Protein AF-A0A926A3S8-F1 (afdb_monomer_lite)

Secondary structure (DSSP, 8-state):
-HHHHHHHHHHSTTTHHHHHHHHHHHHHHHHHHHTHHHHTTS-TTTTHHHHHHHHHHHH-HHHHHHHHHHHHHHHHHHHSSSTTS----SHHHHHHHHHHHHHHHHHHHHHHHHHHHHHHHHHHHHHHHHHHHHHHHHHHHHHHHHHHHTS-EEEE-TTS-EEEEESHHHHH---HHHHTSTTGGGGGB-HHHHHHHHHHHHHHHHHT--EEEEEEEE-TTS-EEEEEEEE---B-TTS-B-

Foldseek 3Di:
DVVVLLVQCVVPVQCSLLVQLVVLLVVLLVVLVVCCVPQALPLLQPSLLVSLLVSCLRNAQVSSVVSLVVSLVSSQQDRHPVHNDHDQPDPNSVVSNVVSVVSSNVSRVVSNVVVVVVVVVVVVVVVVVVVVVVVVVVVVVVVVVVVVVLDWDFDADLLRFTPDIDCCCVWAVDDPVQNRPRCSQLVFFDPVCSVVVVVQVVVCSVVQAKGWDWGWGQTSVRDTDTDIDIDHFDADPVRHTD

Structure (mmCIF, N/CA/C/O backbone):
data_AF-A0A926A3S8-F1
#
_entry.id   AF-A0A926A3S8-F1
#
loop_
_atom_site.group_PDB
_atom_site.id
_atom_site.type_symbol
_atom_site.label_atom_id
_atom_site.label_alt_id
_atom_site.label_comp_id
_atom_site.label_asym_id
_atom_site.label_entity_id
_atom_site.label_seq_id
_atom_site.pdbx_PDB_ins_code
_atom_site.Cartn_x
_atom_site.Cartn_y
_atom_site.Cartn_z
_atom_site.occupancy
_atom_site.B_iso_or_equiv
_atom_site.auth_seq_id
_atom_site.auth_comp_id
_atom_site.auth_asym_id
_atom_site.auth_atom_id
_atom_site.pdbx_PDB_model_num
ATOM 1 N N . MET A 1 1 ? 12.873 19.697 -22.980 1.00 50.72 1 MET A N 1
ATOM 2 C CA . MET A 1 1 ? 12.698 18.667 -24.036 1.00 50.72 1 MET A CA 1
ATOM 3 C C . MET A 1 1 ? 11.889 17.445 -23.583 1.00 50.72 1 MET A C 1
ATOM 5 O O . MET A 1 1 ? 10.999 17.036 -24.317 1.00 50.72 1 MET A O 1
ATOM 9 N N . ALA A 1 2 ? 12.123 16.895 -22.380 1.00 49.22 2 ALA A N 1
ATOM 10 C CA . ALA A 1 2 ? 11.445 15.680 -21.895 1.00 49.22 2 ALA A CA 1
ATOM 11 C C . ALA A 1 2 ? 9.899 15.749 -21.889 1.00 49.22 2 ALA A C 1
ATOM 13 O O . ALA A 1 2 ? 9.253 14.780 -22.271 1.00 49.22 2 ALA A O 1
ATOM 14 N N . GLY A 1 3 ? 9.308 16.902 -21.542 1.00 57.16 3 GLY A N 1
ATOM 15 C CA . GLY A 1 3 ? 7.848 17.092 -21.511 1.00 57.16 3 GLY A CA 1
ATOM 16 C C . GLY A 1 3 ? 7.148 17.130 -22.880 1.00 57.16 3 GLY A C 1
ATOM 17 O O . GLY A 1 3 ? 5.945 16.896 -22.962 1.00 57.16 3 GLY A O 1
ATOM 18 N N . LEU A 1 4 ? 7.880 17.413 -23.967 1.00 64.88 4 LEU A N 1
ATOM 19 C CA . LEU A 1 4 ? 7.310 17.443 -25.321 1.00 64.88 4 LEU A CA 1
ATOM 20 C C . LEU A 1 4 ? 7.254 16.029 -25.923 1.00 64.88 4 LEU A C 1
ATOM 22 O O . LEU A 1 4 ? 6.257 15.646 -26.530 1.00 64.88 4 LEU A O 1
ATOM 26 N N . LEU A 1 5 ? 8.300 15.232 -25.679 1.00 59.88 5 LEU A N 1
ATOM 27 C CA . LEU A 1 5 ? 8.395 13.836 -26.115 1.00 59.88 5 LEU A CA 1
ATOM 28 C C . LEU A 1 5 ? 7.342 12.956 -25.428 1.00 59.88 5 LEU A C 1
ATOM 30 O O . LEU A 1 5 ? 6.690 12.142 -26.081 1.00 59.88 5 LEU A O 1
ATOM 34 N N . THR A 1 6 ? 7.098 13.171 -24.133 1.00 62.47 6 THR A N 1
ATOM 35 C CA . THR A 1 6 ? 6.024 12.473 -23.413 1.00 62.47 6 THR A CA 1
ATOM 36 C C . THR A 1 6 ? 4.637 12.869 -23.916 1.00 62.47 6 THR A C 1
ATOM 38 O O . THR A 1 6 ? 3.789 11.994 -24.065 1.00 62.47 6 THR A O 1
ATOM 41 N N . ARG A 1 7 ? 4.399 14.141 -24.273 1.00 65.19 7 ARG A N 1
ATOM 42 C CA . ARG A 1 7 ? 3.122 14.580 -24.874 1.00 65.19 7 ARG A CA 1
ATOM 43 C C . ARG A 1 7 ? 2.835 13.924 -26.228 1.00 65.19 7 ARG A C 1
ATOM 45 O O . ARG A 1 7 ? 1.697 13.529 -26.470 1.00 65.19 7 ARG A O 1
ATOM 52 N N . ILE A 1 8 ? 3.839 13.791 -27.098 1.00 63.03 8 ILE A N 1
ATOM 53 C CA . ILE A 1 8 ? 3.682 13.140 -28.413 1.00 63.03 8 ILE A CA 1
ATOM 54 C C . ILE A 1 8 ? 3.414 11.640 -28.243 1.00 63.03 8 ILE A C 1
ATOM 56 O O . ILE A 1 8 ? 2.494 11.111 -28.867 1.00 63.03 8 ILE A O 1
ATOM 60 N N . SER A 1 9 ? 4.146 10.977 -27.342 1.00 60.81 9 SER A N 1
ATOM 61 C CA . SER A 1 9 ? 3.900 9.572 -27.002 1.00 60.81 9 SER A CA 1
ATOM 62 C C . SER A 1 9 ? 2.503 9.342 -26.419 1.00 60.81 9 SER A C 1
ATOM 64 O O . SER A 1 9 ? 1.924 8.293 -26.669 1.00 60.81 9 SER A O 1
ATOM 66 N N . ASN A 1 10 ? 1.948 10.298 -25.666 1.00 66.81 10 ASN A N 1
ATOM 67 C CA . ASN A 1 10 ? 0.601 10.170 -25.099 1.00 66.81 10 ASN A CA 1
ATOM 68 C C . ASN A 1 10 ? -0.507 10.393 -26.139 1.00 66.81 10 ASN A C 1
ATOM 70 O O . ASN A 1 10 ? -1.565 9.781 -26.043 1.00 66.81 10 ASN A O 1
ATOM 74 N N . LYS A 1 11 ? -0.275 11.260 -27.137 1.00 75.19 11 LYS A N 1
ATOM 75 C CA . LYS A 1 11 ? -1.218 11.480 -28.248 1.00 75.19 11 LYS A CA 1
ATOM 76 C C . LYS A 1 11 ? -1.297 10.285 -29.203 1.00 75.19 11 LYS A C 1
ATOM 78 O O . LYS A 1 11 ? -2.366 10.013 -29.732 1.00 75.19 11 LYS A O 1
ATOM 83 N N . TRP A 1 12 ? -0.182 9.584 -29.415 1.00 75.06 12 TRP A N 1
ATOM 84 C CA . TRP A 1 12 ? -0.094 8.414 -30.293 1.00 75.06 12 TRP A CA 1
ATOM 85 C C . TRP A 1 12 ? 0.567 7.255 -29.537 1.00 75.06 12 TRP A C 1
ATOM 87 O O . TRP A 1 12 ? 1.766 7.029 -29.704 1.00 75.06 12 TRP A O 1
ATOM 97 N N . PRO A 1 13 ? -0.180 6.505 -28.710 1.00 72.75 13 PRO A N 1
ATOM 98 C CA . PRO A 1 13 ? 0.401 5.535 -27.778 1.00 72.75 13 PRO A CA 1
ATOM 99 C C . PRO A 1 13 ? 1.156 4.397 -28.473 1.00 72.75 13 PRO A C 1
ATOM 101 O O . PRO A 1 13 ? 2.117 3.868 -27.920 1.00 72.75 13 PRO A O 1
ATOM 104 N N . VAL A 1 14 ? 0.757 4.043 -29.699 1.00 76.62 14 VAL A N 1
ATOM 105 C CA . VAL A 1 14 ? 1.405 2.978 -30.477 1.00 76.62 14 VAL A CA 1
ATOM 106 C C . VAL A 1 14 ? 2.520 3.523 -31.370 1.00 76.62 14 VAL A C 1
ATOM 108 O O . VAL A 1 14 ? 3.625 2.999 -31.327 1.00 76.62 14 VAL A O 1
ATOM 111 N N . ALA A 1 15 ? 2.267 4.573 -32.159 1.00 84.56 15 ALA A N 1
ATOM 112 C CA . ALA A 1 15 ? 3.222 5.076 -33.158 1.00 84.56 15 ALA A CA 1
ATOM 113 C C . ALA A 1 15 ? 4.218 6.115 -32.610 1.00 84.56 15 ALA A C 1
ATOM 115 O O . ALA A 1 15 ? 5.337 6.235 -33.110 1.00 84.56 15 ALA A O 1
ATOM 116 N N . GLY A 1 16 ? 3.842 6.855 -31.565 1.00 86.88 16 GLY A N 1
ATOM 117 C CA . GLY A 1 16 ? 4.628 7.949 -30.996 1.00 86.88 16 GLY A CA 1
ATOM 118 C C . GLY A 1 16 ? 6.031 7.532 -30.548 1.00 86.88 16 GLY A C 1
ATOM 119 O O . GLY A 1 16 ? 6.994 8.187 -30.948 1.00 86.88 16 GLY A O 1
ATOM 120 N N . PRO A 1 17 ? 6.197 6.429 -29.793 1.00 88.12 17 PRO A N 1
ATOM 121 C CA . PRO A 1 17 ? 7.524 5.986 -29.382 1.00 88.12 17 PRO A CA 1
ATOM 122 C C . PRO A 1 17 ? 8.446 5.588 -30.540 1.00 88.12 17 PRO A C 1
ATOM 124 O O . PRO A 1 17 ? 9.647 5.822 -30.452 1.00 88.12 17 PRO A O 1
ATOM 127 N N . TYR A 1 18 ? 7.909 5.037 -31.634 1.00 89.38 18 TYR A N 1
ATOM 128 C CA . TYR A 1 18 ? 8.707 4.706 -32.821 1.00 89.38 18 TYR A CA 1
ATOM 129 C C . TYR A 1 18 ? 9.171 5.968 -33.550 1.00 89.38 18 TYR A C 1
ATOM 131 O O . TYR A 1 18 ? 10.341 6.060 -33.905 1.00 89.38 18 TYR A O 1
ATOM 139 N N . LEU A 1 19 ? 8.292 6.963 -33.716 1.00 90.56 19 LEU A N 1
ATOM 140 C CA . LEU A 1 19 ? 8.643 8.247 -34.335 1.00 90.56 19 LEU A CA 1
ATOM 141 C C . LEU A 1 19 ? 9.723 8.983 -33.537 1.00 90.56 19 LEU A C 1
ATOM 143 O O . LEU A 1 19 ? 10.688 9.482 -34.110 1.00 90.56 19 LEU A O 1
ATOM 147 N N . ILE A 1 20 ? 9.585 9.008 -32.208 1.00 90.00 20 ILE A N 1
ATOM 148 C CA . ILE A 1 20 ? 10.606 9.564 -31.313 1.00 90.00 20 ILE A CA 1
ATOM 149 C C . ILE A 1 20 ? 11.915 8.791 -31.473 1.00 90.00 20 ILE A C 1
ATOM 151 O O . ILE A 1 20 ? 12.965 9.412 -31.597 1.00 90.00 20 ILE A O 1
ATOM 155 N N . GLY A 1 21 ? 11.844 7.459 -31.519 1.00 90.94 21 GLY A N 1
ATOM 156 C CA . GLY A 1 21 ? 13.001 6.604 -31.744 1.00 90.94 21 GLY A CA 1
ATOM 157 C C . GLY A 1 21 ? 13.750 6.947 -33.027 1.00 90.94 21 GLY A C 1
ATOM 158 O O . GLY A 1 21 ? 14.943 7.216 -32.972 1.00 90.94 21 GLY A O 1
ATOM 159 N N . VAL A 1 22 ? 13.045 7.042 -34.158 1.00 93.44 22 VAL A N 1
ATOM 160 C CA . VAL A 1 22 ? 13.635 7.427 -35.451 1.00 93.44 22 VAL A CA 1
ATOM 161 C C . VAL A 1 22 ? 14.287 8.806 -35.376 1.00 93.44 22 VAL A C 1
ATOM 163 O O . VAL A 1 22 ? 15.440 8.955 -35.773 1.00 93.44 22 VAL A O 1
ATOM 166 N N . LEU A 1 23 ? 13.591 9.811 -34.835 1.00 93.38 23 LEU A N 1
ATOM 167 C CA . LEU A 1 23 ? 14.135 11.167 -34.712 1.00 93.38 23 LEU A CA 1
ATOM 168 C C . LEU A 1 23 ? 15.402 11.194 -33.850 1.00 93.38 23 LEU A C 1
ATOM 170 O O . LEU A 1 23 ? 16.391 11.815 -34.231 1.00 93.38 23 LEU A O 1
ATOM 174 N N . VAL A 1 24 ? 15.396 10.497 -32.712 1.00 92.38 24 VAL A N 1
ATOM 175 C CA . VAL A 1 24 ? 16.561 10.400 -31.825 1.00 92.38 24 VAL A CA 1
ATOM 176 C C . VAL A 1 24 ? 17.719 9.693 -32.528 1.00 92.38 24 VAL A C 1
ATOM 178 O O . VAL A 1 24 ? 18.846 10.175 -32.462 1.00 92.38 24 VAL A O 1
ATOM 181 N N . THR A 1 25 ? 17.459 8.601 -33.249 1.00 93.19 25 THR A N 1
ATOM 182 C CA . THR A 1 25 ? 18.478 7.889 -34.031 1.00 93.19 25 THR A CA 1
ATOM 183 C C . THR A 1 25 ? 19.089 8.773 -35.117 1.00 93.19 25 THR A C 1
ATOM 185 O O . THR A 1 25 ? 20.308 8.776 -35.269 1.00 93.19 25 THR A O 1
ATOM 188 N N . LEU A 1 26 ? 18.281 9.558 -35.837 1.00 93.88 26 LEU A N 1
ATOM 189 C CA . LEU A 1 26 ? 18.768 10.492 -36.858 1.00 93.88 26 LEU A CA 1
ATOM 190 C C . LEU A 1 26 ? 19.622 11.610 -36.250 1.00 93.88 26 LEU A C 1
ATOM 192 O O . LEU A 1 26 ? 20.680 11.935 -36.783 1.00 93.88 26 LEU A O 1
ATOM 196 N N . VAL A 1 27 ? 19.202 12.163 -35.109 1.00 93.88 27 VAL A N 1
ATOM 197 C CA . VAL A 1 27 ? 19.985 13.170 -34.378 1.00 93.88 27 VAL A CA 1
ATOM 198 C C . VAL A 1 27 ? 21.319 12.586 -33.914 1.00 93.88 27 VAL A C 1
ATOM 200 O O . VAL A 1 27 ? 22.355 13.221 -34.090 1.00 93.88 27 VAL A O 1
ATOM 203 N N . ILE A 1 28 ? 21.324 11.364 -33.375 1.00 92.75 28 ILE A N 1
ATOM 204 C CA . ILE A 1 28 ? 22.554 10.677 -32.961 1.00 92.75 28 ILE A CA 1
ATOM 205 C C . ILE A 1 28 ? 23.472 10.426 -34.161 1.00 92.75 28 ILE A C 1
ATOM 207 O O . ILE A 1 28 ? 24.671 10.673 -34.059 1.00 92.75 28 ILE A O 1
ATOM 211 N N . ALA A 1 29 ? 22.927 9.988 -35.299 1.00 91.31 29 ALA A N 1
ATOM 212 C CA . ALA A 1 29 ? 23.700 9.787 -36.521 1.00 91.31 29 ALA A CA 1
ATOM 213 C C . ALA A 1 29 ? 24.340 11.097 -37.006 1.00 91.31 29 ALA A C 1
ATOM 215 O O . ALA A 1 29 ? 25.522 11.115 -37.341 1.00 91.31 29 ALA A O 1
ATOM 216 N N . TYR A 1 30 ? 23.594 12.204 -36.970 1.00 91.94 30 TYR A N 1
ATOM 217 C CA . TYR A 1 30 ? 24.109 13.525 -37.331 1.00 91.94 30 TYR A CA 1
ATOM 218 C C . TYR A 1 30 ? 25.225 13.991 -36.386 1.00 91.94 30 TYR A C 1
ATOM 220 O O . TYR A 1 30 ? 26.282 14.432 -36.835 1.00 91.94 30 TYR A O 1
ATOM 228 N N . VAL A 1 31 ? 25.044 13.825 -35.072 1.00 91.12 31 VAL A N 1
ATOM 229 C CA . VAL A 1 31 ? 26.094 14.130 -34.087 1.00 91.12 31 VAL A CA 1
ATOM 230 C C . VAL A 1 31 ? 27.323 13.245 -34.309 1.00 91.12 31 VAL A C 1
ATOM 232 O O . VAL A 1 31 ? 28.448 13.739 -34.273 1.00 91.12 31 VAL A O 1
ATOM 235 N N . ARG A 1 32 ? 27.140 11.950 -34.599 1.00 88.94 32 ARG A N 1
ATOM 236 C CA . ARG A 1 32 ? 28.254 11.032 -34.877 1.00 88.94 32 ARG A CA 1
ATOM 237 C C . ARG A 1 32 ? 29.009 11.398 -36.152 1.00 88.94 32 ARG A C 1
ATOM 239 O O . ARG A 1 32 ? 30.226 11.226 -36.183 1.00 88.94 32 ARG A O 1
ATOM 246 N N . TYR A 1 33 ? 28.310 11.908 -37.163 1.00 88.56 33 TYR A N 1
ATOM 247 C CA . TYR A 1 33 ? 28.910 12.422 -38.390 1.00 88.56 33 TYR A CA 1
ATOM 248 C C . TYR A 1 33 ? 29.802 13.639 -38.121 1.00 88.56 33 TYR A C 1
ATOM 250 O O . TYR A 1 33 ? 30.932 13.683 -38.595 1.00 88.56 33 TYR A O 1
ATOM 258 N N . LEU A 1 34 ? 29.356 14.579 -37.282 1.00 89.69 34 LEU A N 1
ATOM 259 C CA . LEU A 1 34 ? 30.183 15.722 -36.874 1.00 89.69 34 LEU A CA 1
ATOM 260 C C . LEU A 1 34 ? 31.432 15.306 -36.082 1.00 89.69 34 LEU A C 1
ATOM 262 O O . LEU A 1 34 ? 32.466 15.960 -36.175 1.00 89.69 34 LEU A O 1
ATOM 266 N N . LEU A 1 35 ? 31.345 14.214 -35.317 1.00 87.19 35 LEU A N 1
ATOM 267 C CA . LEU A 1 35 ? 32.459 13.665 -34.537 1.00 87.19 35 LEU A CA 1
ATOM 268 C C . LEU A 1 35 ? 33.357 12.703 -35.333 1.00 87.19 35 LEU A C 1
ATOM 270 O O . LEU A 1 35 ? 34.342 12.199 -34.792 1.00 87.19 35 LEU A O 1
ATOM 274 N N . ASP A 1 36 ? 33.042 12.439 -36.601 1.00 85.00 36 ASP A N 1
ATOM 275 C CA . ASP A 1 36 ? 33.789 11.504 -37.443 1.00 85.00 36 ASP A CA 1
ATOM 276 C C . ASP A 1 36 ? 35.282 11.834 -37.605 1.00 85.00 36 ASP A C 1
ATOM 278 O O . ASP A 1 36 ? 36.089 10.909 -37.487 1.00 85.00 36 ASP A O 1
ATOM 282 N N . PRO A 1 37 ? 35.698 13.110 -37.743 1.00 84.88 37 PRO A N 1
ATOM 283 C CA . PRO A 1 37 ? 37.118 13.466 -37.811 1.00 84.88 37 PRO A CA 1
ATOM 284 C C . PRO A 1 37 ? 37.919 13.093 -36.555 1.00 84.88 37 PRO A C 1
ATOM 286 O O . PRO A 1 37 ? 39.133 12.933 -36.630 1.00 84.88 37 PRO A O 1
ATOM 289 N N . ILE A 1 38 ? 37.251 12.975 -35.402 1.00 83.94 38 ILE A N 1
ATOM 290 C CA . ILE A 1 38 ? 37.878 12.705 -34.100 1.00 83.94 38 ILE A CA 1
ATOM 291 C C . ILE A 1 38 ? 37.831 11.208 -33.773 1.00 83.94 38 ILE A C 1
ATOM 293 O O . ILE A 1 38 ? 38.807 10.643 -33.290 1.00 83.94 38 ILE A O 1
ATOM 297 N N . LEU A 1 39 ? 36.684 10.564 -34.010 1.00 79.56 39 LEU A N 1
ATOM 298 C CA . LEU A 1 39 ? 36.435 9.174 -33.616 1.00 79.56 39 LEU A CA 1
ATOM 299 C C . LEU A 1 39 ? 36.844 8.152 -34.690 1.00 79.56 39 LEU A C 1
ATOM 301 O O . LEU A 1 39 ? 37.012 6.971 -34.375 1.00 79.56 39 LEU A O 1
ATOM 305 N N . GLY A 1 40 ? 36.996 8.576 -35.948 1.00 79.25 40 GLY A N 1
ATOM 306 C CA . GLY A 1 40 ? 37.347 7.698 -37.064 1.00 79.25 40 GLY A CA 1
ATOM 307 C C . GLY A 1 40 ? 36.375 6.521 -37.212 1.00 79.25 40 GLY A C 1
ATOM 308 O O . GLY A 1 40 ? 35.169 6.677 -37.042 1.00 79.25 40 GLY A O 1
ATOM 309 N N . ALA A 1 41 ? 36.893 5.322 -37.497 1.00 73.62 41 ALA A N 1
ATOM 310 C CA . ALA A 1 41 ? 36.096 4.092 -37.619 1.00 73.62 41 ALA A CA 1
ATOM 311 C C . ALA A 1 41 ? 35.886 3.347 -36.281 1.00 73.62 41 ALA A C 1
ATOM 313 O O . ALA A 1 41 ? 35.338 2.244 -36.256 1.00 73.62 41 ALA A O 1
ATOM 314 N N . THR A 1 42 ? 36.330 3.918 -35.161 1.00 75.69 42 THR A N 1
ATOM 315 C CA . THR A 1 42 ? 36.285 3.252 -33.856 1.00 75.69 42 THR A CA 1
ATOM 316 C C . THR A 1 42 ? 34.869 3.295 -33.278 1.00 75.69 42 THR A C 1
ATOM 318 O O . THR A 1 42 ? 34.229 4.350 -33.253 1.00 75.69 42 THR A O 1
ATOM 321 N N . ALA A 1 43 ? 34.383 2.143 -32.801 1.00 73.00 43 ALA A N 1
ATOM 322 C CA . ALA A 1 43 ? 33.114 1.974 -32.080 1.00 73.00 43 ALA A CA 1
ATOM 323 C C . ALA A 1 43 ? 31.914 2.754 -32.683 1.00 73.00 43 ALA A C 1
ATOM 325 O O . ALA A 1 43 ? 31.291 3.569 -31.991 1.00 73.00 43 ALA A O 1
ATOM 326 N N . PRO A 1 44 ? 31.541 2.505 -33.956 1.00 81.06 44 PRO A N 1
ATOM 327 C CA . PRO A 1 44 ? 30.528 3.292 -34.674 1.00 81.06 44 PRO A CA 1
ATOM 328 C C . PRO A 1 44 ? 29.145 3.281 -33.999 1.00 81.06 44 PRO A C 1
ATOM 330 O O . PRO A 1 44 ? 28.376 4.232 -34.137 1.00 81.06 44 PRO A O 1
ATOM 333 N N . ASN A 1 45 ? 28.852 2.247 -33.205 1.00 85.25 45 ASN A N 1
ATOM 334 C CA . ASN A 1 45 ? 27.528 2.003 -32.633 1.00 85.25 45 ASN A CA 1
ATOM 335 C C . ASN A 1 45 ? 27.328 2.599 -31.225 1.00 85.25 45 ASN A C 1
ATOM 337 O O . ASN A 1 45 ? 26.201 2.639 -30.734 1.00 85.25 45 ASN A O 1
ATOM 341 N N . LEU A 1 46 ? 28.387 3.051 -30.542 1.00 85.88 46 LEU A N 1
ATOM 342 C CA . LEU A 1 46 ? 28.329 3.348 -29.101 1.00 85.88 46 LEU A CA 1
ATOM 343 C C . LEU A 1 46 ? 27.300 4.439 -28.764 1.00 85.88 46 LEU A C 1
ATOM 345 O O . LEU A 1 46 ? 26.490 4.269 -27.853 1.00 85.88 46 LEU A O 1
ATOM 349 N N . LEU A 1 47 ? 27.264 5.525 -29.543 1.00 88.69 47 LEU A N 1
ATOM 350 C CA . LEU A 1 47 ? 26.313 6.623 -29.325 1.00 88.69 47 LEU A CA 1
ATOM 351 C C . LEU A 1 47 ? 24.856 6.201 -29.564 1.00 88.69 47 LEU A C 1
ATOM 353 O O . LEU A 1 47 ? 23.946 6.740 -28.935 1.00 88.69 47 LEU A O 1
ATOM 357 N N . PHE A 1 48 ? 24.621 5.206 -30.422 1.00 91.31 48 PHE A N 1
ATOM 358 C CA . PHE A 1 48 ? 23.276 4.726 -30.738 1.00 91.31 48 PHE A CA 1
ATOM 359 C C . PHE A 1 48 ? 22.615 3.989 -29.565 1.00 91.31 48 PHE A C 1
ATOM 361 O O . PHE A 1 48 ? 21.387 3.911 -29.524 1.00 91.31 48 PHE A O 1
ATOM 368 N N . LEU A 1 49 ? 23.379 3.519 -28.568 1.00 90.31 49 LEU A N 1
ATOM 369 C CA . LEU A 1 49 ? 22.822 2.927 -27.342 1.00 90.31 49 LEU A CA 1
ATOM 370 C C . LEU A 1 49 ? 21.971 3.926 -26.546 1.00 90.31 49 LEU A C 1
ATOM 372 O O . LEU A 1 49 ? 20.971 3.539 -25.942 1.00 90.31 49 LEU A O 1
ATOM 376 N N . LEU A 1 50 ? 22.307 5.221 -26.592 1.00 90.56 50 LEU A N 1
ATOM 377 C CA . LEU A 1 50 ? 21.514 6.270 -25.943 1.00 90.56 50 LEU A CA 1
ATOM 378 C C . LEU A 1 50 ? 20.113 6.372 -26.558 1.00 90.56 50 LEU A C 1
ATOM 380 O O . LEU A 1 50 ? 19.127 6.545 -25.840 1.00 90.56 50 LEU A O 1
ATOM 384 N N . GLY A 1 51 ? 20.014 6.202 -27.880 1.00 89.94 51 GLY A N 1
ATOM 385 C CA . GLY A 1 51 ? 18.736 6.178 -28.589 1.00 89.94 51 GLY A CA 1
ATOM 386 C C . GLY A 1 51 ? 17.879 4.978 -28.196 1.00 89.94 51 GLY A C 1
ATOM 387 O O . GLY A 1 51 ? 16.679 5.129 -27.955 1.00 89.94 51 GLY A O 1
ATOM 388 N N . VAL A 1 52 ? 18.505 3.807 -28.049 1.00 91.81 52 VAL A N 1
ATOM 389 C CA . VAL A 1 52 ? 17.846 2.578 -27.582 1.00 91.81 52 VAL A CA 1
ATOM 390 C C . VAL A 1 52 ? 17.307 2.761 -26.165 1.00 91.81 52 VAL A C 1
ATOM 392 O O . VAL A 1 52 ? 16.129 2.502 -25.928 1.00 91.81 52 VAL A O 1
ATOM 395 N N . LEU A 1 53 ? 18.128 3.272 -25.242 1.00 91.44 53 LEU A N 1
ATOM 396 C CA . LEU A 1 53 ? 17.744 3.524 -23.850 1.00 91.44 53 LEU A CA 1
ATOM 397 C C . LEU A 1 53 ? 16.564 4.495 -23.741 1.00 91.44 53 LEU A C 1
ATOM 399 O O . LEU A 1 53 ? 15.576 4.197 -23.069 1.00 91.44 53 LEU A O 1
ATOM 403 N N . LEU A 1 54 ? 16.632 5.643 -24.422 1.00 90.06 54 LEU A N 1
ATOM 404 C CA . LEU A 1 54 ? 15.569 6.651 -24.381 1.00 90.06 54 LEU A CA 1
ATOM 405 C C . LEU A 1 54 ? 14.259 6.120 -24.971 1.00 90.06 54 LEU A C 1
ATOM 407 O O . LEU A 1 54 ? 13.190 6.315 -24.390 1.00 90.06 54 LEU A O 1
ATOM 411 N N . THR A 1 55 ? 14.338 5.402 -26.090 1.00 90.25 55 THR A N 1
ATOM 412 C CA . THR A 1 55 ? 13.155 4.854 -26.760 1.00 90.25 55 THR A CA 1
ATOM 413 C C . THR A 1 55 ? 12.543 3.706 -25.964 1.00 90.25 55 THR A C 1
ATOM 415 O O . THR A 1 55 ? 11.325 3.672 -25.780 1.00 90.25 55 THR A O 1
ATOM 418 N N . ALA A 1 56 ? 13.365 2.811 -25.410 1.00 89.62 56 ALA A N 1
ATOM 419 C CA . ALA A 1 56 ? 12.908 1.734 -24.536 1.00 89.62 56 ALA A CA 1
ATOM 420 C C . ALA A 1 56 ? 12.259 2.281 -23.255 1.00 89.62 56 ALA A C 1
ATOM 422 O O . ALA A 1 56 ? 11.205 1.802 -22.824 1.00 89.62 56 ALA A O 1
ATOM 423 N N . ARG A 1 57 ? 12.833 3.348 -22.682 1.00 87.62 57 ARG A N 1
ATOM 424 C CA . ARG A 1 57 ? 12.299 4.030 -21.499 1.00 87.62 57 ARG A CA 1
ATOM 425 C C . ARG A 1 57 ? 10.972 4.739 -21.753 1.00 87.62 57 ARG A C 1
ATOM 427 O O . ARG A 1 57 ? 10.215 4.896 -20.796 1.00 87.62 57 ARG A O 1
ATOM 434 N N . LEU A 1 58 ? 10.659 5.146 -22.984 1.00 84.62 58 LEU A N 1
ATOM 435 C CA . LEU A 1 58 ? 9.396 5.814 -23.335 1.00 84.62 58 LEU A CA 1
ATOM 436 C C . LEU A 1 58 ? 8.340 4.838 -23.874 1.00 84.62 58 LEU A C 1
ATOM 438 O O . LEU A 1 58 ? 7.207 4.839 -23.399 1.00 84.62 58 LEU A O 1
ATOM 442 N N . GLY A 1 59 ? 8.713 3.934 -24.777 1.00 84.44 59 GLY A N 1
ATOM 443 C CA . GLY A 1 59 ? 7.783 3.056 -25.493 1.00 84.44 59 GLY A CA 1
ATOM 444 C C . GLY A 1 59 ? 7.825 1.575 -25.128 1.00 84.44 59 GLY A C 1
ATOM 445 O O . GLY A 1 59 ? 7.019 0.801 -25.637 1.00 84.44 59 GLY A O 1
ATOM 446 N N . GLY A 1 60 ? 8.737 1.159 -24.251 1.00 88.44 60 GLY A N 1
ATOM 447 C CA . GLY A 1 60 ? 8.925 -0.246 -23.897 1.00 88.44 60 GLY A CA 1
ATOM 448 C C . GLY A 1 60 ? 9.804 -1.000 -24.893 1.00 88.44 60 GLY A C 1
ATOM 449 O O . GLY A 1 60 ? 10.516 -0.414 -25.705 1.00 88.44 60 GLY A O 1
ATOM 450 N N . TRP A 1 61 ? 9.772 -2.329 -24.814 1.00 88.56 61 TRP A N 1
ATOM 451 C CA . TRP A 1 61 ? 10.775 -3.165 -25.472 1.00 88.56 61 TRP A CA 1
ATOM 452 C C . TRP A 1 61 ? 10.667 -3.193 -27.003 1.00 88.56 61 TRP A C 1
ATOM 454 O O . TRP A 1 61 ? 11.694 -3.194 -27.670 1.00 88.56 61 TRP A O 1
ATOM 464 N N . LYS A 1 62 ? 9.453 -3.152 -27.574 1.00 91.50 62 LYS A N 1
ATOM 465 C CA . LYS A 1 62 ? 9.243 -3.206 -29.034 1.00 91.50 62 LYS A CA 1
ATOM 466 C C . LYS A 1 62 ? 9.883 -2.020 -29.784 1.00 91.50 62 LYS A C 1
ATOM 468 O O . LYS A 1 62 ? 10.693 -2.264 -30.676 1.00 91.50 62 LYS A O 1
ATOM 473 N N . PRO A 1 63 ? 9.601 -0.749 -29.432 1.00 92.12 63 PRO A N 1
ATOM 474 C CA . PRO A 1 63 ? 10.250 0.383 -30.092 1.00 92.12 63 PRO A CA 1
ATOM 475 C C . PRO A 1 63 ? 11.736 0.512 -29.721 1.00 92.12 63 PRO A C 1
ATOM 477 O O . PRO A 1 63 ? 12.523 0.961 -30.548 1.00 92.12 63 PRO A O 1
ATOM 480 N N . GLY A 1 64 ? 12.152 0.065 -28.527 1.00 92.19 64 GLY A N 1
ATOM 481 C CA . GLY A 1 64 ? 13.574 -0.036 -28.171 1.00 92.19 64 GLY A CA 1
ATOM 482 C C . GLY A 1 64 ? 14.342 -1.007 -29.076 1.00 92.19 64 GLY A C 1
ATOM 483 O O . GLY A 1 64 ? 15.404 -0.661 -29.584 1.00 92.19 64 GLY A O 1
ATOM 484 N N . LEU A 1 65 ? 13.772 -2.188 -29.340 1.00 94.94 65 LEU A N 1
ATOM 485 C CA . LEU A 1 65 ? 14.337 -3.187 -30.250 1.00 94.94 65 LEU A CA 1
ATOM 486 C C . LEU A 1 65 ? 14.388 -2.673 -31.693 1.00 94.94 65 LEU A C 1
ATOM 488 O O . LEU A 1 65 ? 15.381 -2.871 -32.386 1.00 94.94 65 LEU A O 1
ATOM 492 N N . PHE A 1 66 ? 13.345 -1.966 -32.132 1.00 95.06 66 PHE A N 1
ATOM 493 C CA . PHE A 1 66 ? 13.326 -1.327 -33.446 1.00 95.06 66 PHE A CA 1
ATOM 494 C C . PHE A 1 66 ? 14.480 -0.328 -33.610 1.00 95.06 66 PHE A C 1
ATOM 496 O O . PHE A 1 66 ? 15.212 -0.384 -34.595 1.00 95.06 66 PHE A O 1
ATOM 503 N N . VAL A 1 67 ? 14.692 0.542 -32.617 1.00 94.81 67 VAL A N 1
ATOM 504 C CA . VAL A 1 67 ? 15.800 1.508 -32.625 1.00 94.81 67 VAL A CA 1
ATOM 505 C C . VAL A 1 67 ? 17.164 0.828 -32.523 1.00 94.81 67 VAL A C 1
ATOM 507 O O . VAL A 1 67 ? 18.118 1.323 -33.115 1.00 94.81 67 VAL A O 1
ATOM 510 N N . LEU A 1 68 ? 17.264 -0.310 -31.831 1.00 94.94 68 LEU A N 1
ATOM 511 C CA . LEU A 1 68 ? 18.498 -1.094 -31.756 1.00 94.94 68 LEU A CA 1
ATOM 512 C C . LEU A 1 68 ? 18.915 -1.601 -33.141 1.00 94.94 68 LEU A C 1
ATOM 514 O O . LEU A 1 68 ? 20.056 -1.414 -33.552 1.00 94.94 68 LEU A O 1
ATOM 518 N N . VAL A 1 69 ? 17.976 -2.190 -33.883 1.00 94.44 69 VAL A N 1
ATOM 519 C CA . VAL A 1 69 ? 18.235 -2.678 -35.245 1.00 94.44 69 VAL A CA 1
ATOM 520 C C . VAL A 1 69 ? 18.514 -1.512 -36.193 1.00 94.44 69 VAL A C 1
ATOM 522 O O . VAL A 1 69 ? 19.492 -1.543 -36.936 1.00 94.44 69 VAL A O 1
ATOM 525 N N . LEU A 1 70 ? 17.700 -0.454 -36.140 1.00 94.31 70 LEU A N 1
ATOM 526 C CA . LEU A 1 70 ? 17.867 0.723 -36.994 1.00 94.31 70 LEU A CA 1
ATOM 527 C C . LEU A 1 70 ? 19.208 1.431 -36.745 1.00 94.31 70 LEU A C 1
ATOM 529 O O . LEU A 1 70 ? 19.883 1.825 -37.692 1.00 94.31 70 LEU A O 1
ATOM 533 N N . GLY A 1 71 ? 19.596 1.577 -35.477 1.00 91.88 71 GLY A N 1
ATOM 534 C CA . GLY A 1 71 ? 20.868 2.166 -35.071 1.00 91.88 71 GLY A CA 1
ATOM 535 C C . GLY A 1 71 ? 22.060 1.343 -35.546 1.00 91.88 71 GLY A C 1
ATOM 536 O O . GLY A 1 71 ? 22.997 1.919 -36.089 1.00 91.88 71 GLY A O 1
ATOM 537 N N . TYR A 1 72 ? 21.994 0.012 -35.425 1.00 91.75 72 TYR A N 1
ATOM 538 C CA . TYR A 1 72 ? 23.021 -0.881 -35.966 1.00 91.75 72 TYR A CA 1
ATOM 539 C C . TYR A 1 72 ? 23.174 -0.726 -37.484 1.00 91.75 72 TYR A C 1
ATOM 541 O O . TYR A 1 72 ? 24.283 -0.514 -37.962 1.00 91.75 72 TYR A O 1
ATOM 549 N N . LEU A 1 73 ? 22.071 -0.776 -38.237 1.00 90.88 73 LEU A N 1
ATOM 550 C CA . LEU A 1 73 ? 22.105 -0.688 -39.701 1.00 90.88 73 LEU A CA 1
ATOM 551 C C . LEU A 1 73 ? 22.636 0.663 -40.191 1.00 90.88 73 LEU A C 1
ATOM 553 O O . LEU A 1 73 ? 23.442 0.707 -41.117 1.00 90.88 73 LEU A O 1
ATOM 557 N N . LEU A 1 74 ? 22.208 1.764 -39.565 1.00 90.12 74 LEU A N 1
ATOM 558 C CA . LEU A 1 74 ? 22.702 3.101 -39.905 1.00 90.12 74 LEU A CA 1
ATOM 559 C C . LEU A 1 74 ? 24.187 3.253 -39.589 1.00 90.12 74 LEU A C 1
ATOM 561 O O . LEU A 1 74 ? 24.923 3.858 -40.368 1.00 90.12 74 LEU A O 1
ATOM 565 N N . ALA A 1 75 ? 24.623 2.717 -38.453 1.00 87.38 75 ALA A N 1
ATOM 566 C CA . ALA A 1 75 ? 26.007 2.813 -38.044 1.00 87.38 75 ALA A CA 1
ATOM 567 C C . ALA A 1 75 ? 26.935 1.940 -38.903 1.00 87.38 75 ALA A C 1
ATOM 569 O O . ALA A 1 75 ? 28.015 2.401 -39.282 1.00 87.38 75 ALA A O 1
ATOM 570 N N . ASP A 1 76 ? 26.490 0.734 -39.275 1.00 87.81 76 ASP A N 1
ATOM 571 C CA . ASP A 1 76 ? 27.191 -0.139 -40.220 1.00 87.81 76 ASP A CA 1
ATOM 572 C C . ASP A 1 76 ? 27.337 0.549 -41.582 1.00 87.81 76 ASP A C 1
ATOM 574 O O . ASP A 1 76 ? 28.449 0.713 -42.073 1.00 87.81 76 ASP A O 1
ATOM 578 N N . TYR A 1 77 ? 26.236 1.063 -42.133 1.00 86.75 77 TYR A N 1
ATOM 579 C CA . TYR A 1 77 ? 26.212 1.662 -43.466 1.00 86.75 77 TYR A CA 1
ATOM 580 C C . TYR A 1 77 ? 27.029 2.961 -43.583 1.00 86.75 77 TYR A C 1
ATOM 582 O O . TYR A 1 77 ? 27.712 3.173 -44.585 1.00 86.75 77 TYR A O 1
ATOM 590 N N . LEU A 1 78 ? 26.956 3.861 -42.595 1.00 86.62 78 LEU A N 1
ATOM 591 C CA . LEU A 1 78 ? 27.555 5.200 -42.703 1.00 86.62 78 LEU A CA 1
ATOM 592 C C . LEU A 1 78 ? 29.002 5.276 -42.204 1.00 86.62 78 LEU A C 1
ATOM 594 O O . LEU A 1 78 ? 29.790 6.051 -42.750 1.00 86.62 78 LEU A O 1
ATOM 598 N N . PHE A 1 79 ? 29.350 4.512 -41.164 1.00 84.69 79 PHE A N 1
ATOM 599 C CA . PHE A 1 79 ? 30.606 4.707 -40.430 1.00 84.69 79 PHE A CA 1
ATOM 600 C C . PHE A 1 79 ? 31.568 3.517 -40.512 1.00 84.69 79 PHE A C 1
ATOM 602 O O . PHE A 1 79 ? 32.759 3.699 -40.245 1.00 84.69 79 PHE A O 1
ATOM 609 N N . SER A 1 80 ? 31.111 2.326 -40.916 1.00 81.75 80 SER A N 1
ATOM 610 C CA . SER A 1 80 ? 32.016 1.193 -41.150 1.00 81.75 80 SER A CA 1
ATOM 611 C C . SER A 1 80 ? 32.683 1.306 -42.520 1.00 81.75 80 SER A C 1
ATOM 613 O O . SER A 1 80 ? 32.076 1.744 -43.489 1.00 81.75 80 SER A O 1
ATOM 615 N N . VAL A 1 81 ? 33.962 0.936 -42.612 1.00 80.06 81 VAL A N 1
ATOM 616 C CA . VAL A 1 81 ? 34.737 0.991 -43.865 1.00 80.06 81 VAL A CA 1
ATOM 617 C C . VAL A 1 81 ? 34.668 -0.368 -44.574 1.00 80.06 81 VAL A C 1
ATOM 619 O O . VAL A 1 81 ? 35.000 -1.363 -43.939 1.00 80.06 81 VAL A O 1
ATOM 622 N N . PRO A 1 82 ? 34.324 -0.477 -45.869 1.00 80.94 82 PRO A N 1
ATOM 623 C CA . PRO A 1 82 ? 34.013 0.604 -46.803 1.00 80.94 82 PRO A CA 1
ATOM 624 C C . PRO A 1 82 ? 32.661 1.262 -46.503 1.00 80.94 82 PRO A C 1
ATOM 626 O O . PRO A 1 82 ? 31.662 0.576 -46.311 1.00 80.94 82 PRO A O 1
ATOM 629 N N . ARG A 1 83 ? 32.655 2.603 -46.477 1.00 81.19 83 ARG A N 1
ATOM 630 C CA . ARG A 1 83 ? 31.451 3.403 -46.204 1.00 81.19 83 ARG A CA 1
ATOM 631 C C . ARG A 1 83 ? 30.437 3.222 -47.329 1.00 81.19 83 ARG A C 1
ATOM 633 O O . ARG A 1 83 ? 30.829 3.047 -48.482 1.00 81.19 83 ARG A O 1
ATOM 640 N N . TYR A 1 84 ? 29.155 3.329 -46.992 1.00 81.56 84 TYR A N 1
ATOM 641 C CA . TYR A 1 84 ? 28.021 3.142 -47.905 1.00 81.56 84 TYR A CA 1
ATOM 642 C C . TYR A 1 84 ? 27.884 1.718 -48.457 1.00 81.56 84 TYR A C 1
ATOM 644 O O . TYR A 1 84 ? 27.255 1.503 -49.492 1.00 81.56 84 TYR A O 1
ATOM 652 N N . ALA A 1 85 ? 28.452 0.734 -47.762 1.00 81.12 85 ALA A N 1
ATOM 653 C CA . ALA A 1 85 ? 28.290 -0.676 -48.069 1.00 81.12 85 ALA A CA 1
ATOM 654 C C . ALA A 1 85 ? 27.997 -1.454 -46.786 1.00 81.12 85 ALA A C 1
ATOM 656 O O . ALA A 1 85 ? 28.562 -1.173 -45.732 1.00 81.12 85 ALA A O 1
ATOM 657 N N . PHE A 1 86 ? 27.131 -2.459 -46.890 1.00 75.62 86 PHE A N 1
ATOM 658 C CA . PHE A 1 86 ? 26.934 -3.419 -45.811 1.00 75.62 86 PHE A CA 1
ATOM 659 C C . PHE A 1 86 ? 28.037 -4.469 -45.857 1.00 75.62 86 PHE A C 1
ATOM 661 O O . PHE A 1 86 ? 28.330 -5.033 -46.914 1.00 75.62 86 PHE A O 1
ATOM 668 N N . GLY A 1 87 ? 28.627 -4.776 -44.708 1.00 66.50 87 GLY A N 1
ATOM 669 C CA . GLY A 1 87 ? 29.588 -5.867 -44.631 1.00 66.50 87 GLY A CA 1
ATOM 670 C C . GLY A 1 87 ? 30.099 -6.081 -43.222 1.00 66.50 87 GLY A C 1
ATOM 671 O O . GLY A 1 87 ? 30.620 -5.159 -42.610 1.00 66.50 87 GLY A O 1
ATOM 672 N N . VAL A 1 88 ? 30.029 -7.317 -42.728 1.00 63.03 88 VAL A N 1
ATOM 673 C CA . VAL A 1 88 ? 30.492 -7.697 -41.378 1.00 63.03 88 VAL A CA 1
ATOM 674 C C . VAL A 1 88 ? 31.832 -8.447 -41.436 1.00 63.03 88 VAL A C 1
ATOM 676 O O . VAL A 1 88 ? 32.115 -9.334 -40.633 1.00 63.03 88 VAL A O 1
ATOM 679 N N . VAL A 1 89 ? 32.654 -8.142 -42.443 1.00 67.56 89 VAL A N 1
ATOM 680 C CA . VAL A 1 89 ? 33.921 -8.844 -42.673 1.00 67.56 89 VAL A CA 1
ATOM 681 C C . VAL A 1 89 ? 34.986 -8.279 -41.730 1.00 67.56 89 VAL A C 1
ATOM 683 O O . VAL A 1 89 ? 35.288 -7.087 -41.773 1.00 67.56 89 VAL A O 1
ATOM 686 N N . GLY A 1 90 ? 35.531 -9.139 -40.867 1.00 78.38 90 GLY A N 1
ATOM 687 C CA . GLY A 1 90 ? 36.551 -8.795 -39.871 1.00 78.38 90 GLY A CA 1
ATOM 688 C C . GLY A 1 90 ? 36.087 -9.024 -38.430 1.00 78.38 90 GLY A C 1
ATOM 689 O O . GLY A 1 90 ? 34.960 -8.692 -38.058 1.00 78.38 90 GLY A O 1
ATOM 690 N N . VAL A 1 91 ? 36.985 -9.578 -37.610 1.00 79.38 91 VAL A N 1
ATOM 691 C CA . VAL A 1 91 ? 36.712 -9.960 -36.213 1.00 79.38 91 VAL A CA 1
ATOM 692 C C . VAL A 1 91 ? 36.294 -8.747 -35.373 1.00 79.38 91 VAL A C 1
ATOM 694 O O . VAL A 1 91 ? 35.312 -8.825 -34.640 1.00 79.38 91 VAL A O 1
ATOM 697 N N . ASP A 1 92 ? 36.931 -7.589 -35.562 1.00 78.19 92 ASP A N 1
ATOM 698 C CA . ASP A 1 92 ? 36.597 -6.356 -34.830 1.00 78.19 92 ASP A CA 1
ATOM 699 C C . ASP A 1 92 ? 35.173 -5.859 -35.114 1.00 78.19 92 ASP A C 1
ATOM 701 O O . ASP A 1 92 ? 34.500 -5.302 -34.242 1.00 78.19 92 ASP A O 1
ATOM 705 N N . ARG A 1 93 ? 34.679 -6.066 -36.339 1.00 76.50 93 ARG A N 1
ATOM 706 C CA . ARG A 1 93 ? 33.342 -5.619 -36.750 1.00 76.50 93 ARG A CA 1
ATOM 707 C C . ARG A 1 93 ? 32.260 -6.532 -36.180 1.00 76.50 93 ARG A C 1
ATOM 709 O O . ARG A 1 93 ? 31.252 -6.044 -35.669 1.00 76.50 93 ARG A O 1
ATOM 716 N N . GLN A 1 94 ? 32.510 -7.842 -36.189 1.00 83.38 94 GLN A N 1
ATOM 717 C CA . GLN A 1 94 ? 31.654 -8.833 -35.536 1.00 83.38 94 GLN A CA 1
ATOM 718 C C . GLN A 1 94 ? 31.597 -8.607 -34.022 1.00 83.38 94 GLN A C 1
ATOM 720 O O . GLN A 1 94 ? 30.506 -8.575 -33.454 1.00 83.38 94 GLN A O 1
ATOM 725 N N . LEU A 1 95 ? 32.744 -8.367 -33.379 1.00 84.75 95 LEU A N 1
ATOM 726 C CA . LEU A 1 95 ? 32.815 -8.070 -31.948 1.00 84.75 95 LEU A CA 1
ATOM 727 C C . LEU A 1 95 ? 32.026 -6.806 -31.588 1.00 84.75 95 LEU A C 1
ATOM 729 O O . LEU A 1 95 ? 31.191 -6.848 -30.687 1.00 84.75 95 LEU A O 1
ATOM 733 N N . ASN A 1 96 ? 32.209 -5.703 -32.320 1.00 84.62 96 ASN A N 1
ATOM 734 C CA . ASN A 1 96 ? 31.459 -4.465 -32.078 1.00 84.62 96 ASN A CA 1
ATOM 735 C C . ASN A 1 96 ? 29.943 -4.637 -32.278 1.00 84.62 96 ASN A C 1
ATOM 737 O O . ASN A 1 96 ? 29.157 -4.061 -31.522 1.00 84.62 96 ASN A O 1
ATOM 741 N N . ALA A 1 97 ? 29.521 -5.426 -33.270 1.00 85.94 97 ALA A N 1
ATOM 742 C CA . ALA A 1 97 ? 28.113 -5.741 -33.495 1.00 85.94 97 ALA A CA 1
ATOM 743 C C . ALA A 1 97 ? 27.527 -6.557 -32.333 1.00 85.94 97 ALA A C 1
ATOM 745 O O . ALA A 1 97 ? 26.492 -6.187 -31.779 1.00 85.94 97 ALA A O 1
ATOM 746 N N . VAL A 1 98 ? 28.215 -7.626 -31.919 1.00 89.69 98 VAL A N 1
ATOM 747 C CA . VAL A 1 98 ? 27.782 -8.496 -30.815 1.00 89.69 98 VAL A CA 1
ATOM 748 C C . VAL A 1 98 ? 27.706 -7.716 -29.505 1.00 89.69 98 VAL A C 1
ATOM 750 O O . VAL A 1 98 ? 26.689 -7.795 -28.818 1.00 89.69 98 VAL A O 1
ATOM 753 N N . ILE A 1 99 ? 28.728 -6.917 -29.179 1.00 90.12 99 ILE A N 1
ATOM 754 C CA . ILE A 1 99 ? 28.744 -6.082 -27.969 1.00 90.12 99 ILE A CA 1
ATOM 755 C C . ILE A 1 99 ? 27.581 -5.088 -27.994 1.00 90.12 99 ILE A C 1
ATOM 757 O O . ILE A 1 99 ? 26.845 -4.981 -27.015 1.00 90.12 99 ILE A O 1
ATOM 761 N N . TYR A 1 100 ? 27.374 -4.388 -29.112 1.00 90.88 100 TYR A N 1
ATOM 762 C CA . TYR A 1 100 ? 26.289 -3.417 -29.238 1.00 90.88 100 TYR A CA 1
ATOM 763 C C . TYR A 1 100 ? 24.909 -4.060 -29.057 1.00 90.88 100 TYR A C 1
ATOM 765 O O . TYR A 1 100 ? 24.090 -3.551 -28.290 1.00 90.88 100 TYR A O 1
ATOM 773 N N . LEU A 1 101 ? 24.657 -5.195 -29.714 1.00 92.56 101 LEU A N 1
ATOM 774 C CA . LEU A 1 101 ? 23.390 -5.913 -29.593 1.00 92.56 101 LEU A CA 1
ATOM 775 C C . LEU A 1 101 ? 23.185 -6.456 -28.175 1.00 92.56 101 LEU A C 1
ATOM 777 O O . LEU A 1 101 ? 22.100 -6.291 -27.620 1.00 92.56 101 LEU A O 1
ATOM 781 N N . ALA A 1 102 ? 24.218 -7.036 -27.558 1.00 94.06 102 ALA A N 1
ATOM 782 C CA . ALA A 1 102 ? 24.147 -7.559 -26.196 1.00 94.06 102 ALA A CA 1
ATOM 783 C C . ALA A 1 102 ? 23.846 -6.451 -25.176 1.00 94.06 102 ALA A C 1
ATOM 785 O O . ALA A 1 102 ? 22.913 -6.578 -24.380 1.00 94.06 102 ALA A O 1
ATOM 786 N N . VAL A 1 103 ? 24.578 -5.332 -25.236 1.00 94.06 103 VAL A N 1
ATOM 787 C CA . VAL A 1 103 ? 24.352 -4.174 -24.357 1.00 94.06 103 VAL A CA 1
ATOM 788 C C . VAL A 1 103 ? 22.982 -3.551 -24.621 1.00 94.06 103 VAL A C 1
ATOM 790 O O . VAL A 1 103 ? 22.281 -3.187 -23.677 1.00 94.06 103 VAL A O 1
ATOM 793 N N . GLY A 1 104 ? 22.555 -3.471 -25.882 1.00 91.75 104 GLY A N 1
ATOM 794 C CA . GLY A 1 104 ? 21.239 -2.970 -26.265 1.00 91.75 104 GLY A CA 1
ATOM 795 C C . GLY A 1 104 ? 20.089 -3.806 -25.703 1.00 91.75 104 GLY A C 1
ATOM 796 O O . GLY A 1 104 ? 19.169 -3.260 -25.094 1.00 91.75 104 GLY A O 1
ATOM 797 N N . VAL A 1 105 ? 20.160 -5.132 -25.841 1.00 94.75 105 VAL A N 1
ATOM 798 C CA . VAL A 1 105 ? 19.164 -6.063 -25.286 1.00 94.75 105 VAL A CA 1
ATOM 799 C C . VAL A 1 105 ? 19.152 -6.005 -23.759 1.00 94.75 105 VAL A C 1
ATOM 801 O O . VAL A 1 105 ? 18.078 -5.882 -23.170 1.00 94.75 105 VAL A O 1
ATOM 804 N N . ALA A 1 106 ? 20.322 -6.010 -23.111 1.00 93.06 106 ALA A N 1
ATOM 805 C CA . ALA A 1 106 ? 20.423 -5.863 -21.659 1.00 93.06 106 ALA A CA 1
ATOM 806 C C . ALA A 1 106 ? 19.811 -4.537 -21.173 1.00 93.06 106 ALA A C 1
ATOM 808 O O . ALA A 1 106 ? 19.044 -4.520 -20.212 1.00 93.06 106 ALA A O 1
ATOM 809 N N . SER A 1 107 ? 20.070 -3.435 -21.881 1.00 90.00 107 SER A N 1
ATOM 810 C CA . SER A 1 107 ? 19.492 -2.117 -21.592 1.00 90.00 107 SER A CA 1
ATOM 811 C C . SER A 1 107 ? 17.964 -2.117 -21.687 1.00 90.00 107 SER A C 1
ATOM 813 O O . SER A 1 107 ? 17.281 -1.578 -20.812 1.00 90.00 107 SER A O 1
ATOM 815 N N . ILE A 1 108 ? 17.413 -2.747 -22.732 1.00 91.25 108 ILE A N 1
ATOM 816 C CA . ILE A 1 108 ? 15.964 -2.905 -22.908 1.00 91.25 108 ILE A CA 1
ATOM 817 C C . ILE A 1 108 ? 15.378 -3.734 -21.759 1.00 91.25 108 ILE A C 1
ATOM 819 O O . ILE A 1 108 ? 14.362 -3.342 -21.178 1.00 91.25 108 ILE A O 1
ATOM 823 N N . PHE A 1 109 ? 16.029 -4.845 -21.406 1.00 92.62 109 PHE A N 1
ATOM 824 C CA . PHE A 1 109 ? 15.595 -5.729 -20.328 1.00 92.62 109 PHE A CA 1
ATOM 825 C C . PHE A 1 109 ? 15.595 -5.019 -18.969 1.00 92.62 109 PHE A C 1
ATOM 827 O O . PHE A 1 109 ? 14.601 -5.084 -18.248 1.00 92.62 109 PHE A O 1
ATOM 834 N N . LEU A 1 110 ? 16.652 -4.268 -18.646 1.00 89.88 110 LEU A N 1
ATOM 835 C CA . LEU A 1 110 ? 16.729 -3.458 -17.427 1.00 89.88 110 LEU A CA 1
ATOM 836 C C . LEU A 1 110 ? 15.607 -2.413 -17.373 1.00 89.88 110 LEU A C 1
ATOM 838 O O . LEU A 1 110 ? 14.905 -2.319 -16.368 1.00 89.88 110 LEU A O 1
ATOM 842 N N . CYS A 1 111 ? 15.356 -1.698 -18.475 1.00 87.44 111 CYS A N 1
ATOM 843 C CA . CYS A 1 111 ? 14.240 -0.751 -18.561 1.00 87.44 111 CYS A CA 1
ATOM 844 C C . CYS A 1 111 ? 12.875 -1.429 -18.351 1.00 87.44 111 CYS A C 1
ATOM 846 O O . CYS A 1 111 ? 11.984 -0.863 -17.712 1.00 87.44 111 CYS A O 1
ATOM 848 N N . GLN A 1 112 ? 12.683 -2.635 -18.891 1.00 86.69 112 GLN A N 1
ATOM 849 C CA . GLN A 1 112 ? 11.444 -3.395 -18.726 1.00 86.69 112 GLN A CA 1
ATOM 850 C C . GLN A 1 112 ? 11.281 -3.931 -17.298 1.00 86.69 112 GLN A C 1
ATOM 852 O O . GLN A 1 112 ? 10.170 -3.910 -16.758 1.00 86.69 112 GLN A O 1
ATOM 857 N N . SER A 1 113 ? 12.378 -4.361 -16.676 1.00 86.88 113 SER A N 1
ATOM 858 C CA . SER A 1 113 ? 12.416 -4.795 -15.280 1.00 86.88 113 SER A CA 1
ATOM 859 C C . SER A 1 113 ? 12.033 -3.647 -14.345 1.00 86.88 113 SER A C 1
ATOM 861 O O . SER A 1 113 ? 11.081 -3.776 -13.572 1.00 86.88 113 SER A O 1
ATOM 863 N N . GLU A 1 114 ? 12.656 -2.472 -14.504 1.00 83.44 114 GLU A N 1
ATOM 864 C CA . GLU A 1 114 ? 12.303 -1.278 -13.726 1.00 83.44 114 GLU A CA 1
ATOM 865 C C . GLU A 1 114 ? 10.826 -0.901 -13.877 1.00 83.44 114 GLU A C 1
ATOM 867 O O . GLU A 1 114 ? 10.157 -0.590 -12.891 1.00 83.44 114 GLU A O 1
ATOM 872 N N . ARG A 1 115 ? 10.292 -0.934 -15.104 1.00 79.88 115 ARG A N 1
ATOM 873 C CA . ARG A 1 115 ? 8.876 -0.631 -15.365 1.00 79.88 115 ARG A CA 1
ATOM 874 C C . ARG A 1 115 ? 7.940 -1.606 -14.659 1.00 79.88 115 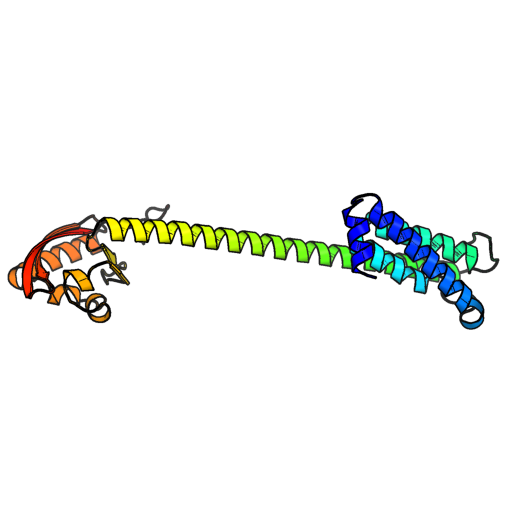ARG A C 1
ATOM 876 O O . ARG A 1 115 ? 6.955 -1.172 -14.070 1.00 79.88 115 ARG A O 1
ATOM 883 N N . SER A 1 116 ? 8.264 -2.895 -14.689 1.00 79.38 116 SER A N 1
ATOM 884 C CA . SER A 1 116 ? 7.445 -3.941 -14.067 1.00 79.38 116 SER A CA 1
ATOM 885 C C . SER A 1 116 ? 7.420 -3.804 -12.544 1.00 79.38 116 SER A C 1
ATOM 887 O O . SER A 1 116 ? 6.379 -4.005 -11.922 1.00 79.38 116 SER A O 1
ATOM 889 N N . VAL A 1 117 ? 8.548 -3.417 -11.941 1.00 81.81 117 VAL A N 1
ATOM 890 C CA . VAL A 1 117 ? 8.634 -3.141 -10.500 1.00 81.81 117 VAL A CA 1
ATOM 891 C C . VAL A 1 117 ? 7.857 -1.875 -10.139 1.00 81.81 117 VAL A C 1
ATOM 893 O O . VAL A 1 117 ? 7.042 -1.908 -9.219 1.00 81.81 117 VAL A O 1
ATOM 896 N N . ARG A 1 118 ? 8.035 -0.777 -10.887 1.00 80.88 118 ARG A N 1
ATOM 897 C CA . ARG A 1 118 ? 7.311 0.483 -10.635 1.00 80.88 118 ARG A CA 1
ATOM 898 C C . ARG A 1 118 ? 5.796 0.304 -10.713 1.00 80.88 118 ARG A C 1
ATOM 900 O O . ARG A 1 118 ? 5.091 0.763 -9.823 1.00 80.88 118 ARG A O 1
ATOM 907 N N . GLN A 1 119 ? 5.305 -0.419 -11.718 1.00 82.88 119 GLN A N 1
ATOM 908 C CA . GLN A 1 119 ? 3.871 -0.689 -11.860 1.00 82.88 119 GLN A CA 1
ATOM 909 C C . GLN A 1 119 ? 3.306 -1.487 -10.680 1.00 82.88 119 GLN A C 1
ATOM 911 O O . GLN A 1 119 ? 2.219 -1.176 -10.201 1.00 82.88 119 GLN A O 1
ATOM 916 N N . ARG A 1 120 ? 4.046 -2.481 -10.171 1.00 84.00 120 ARG A N 1
ATOM 917 C CA . ARG A 1 120 ? 3.625 -3.256 -8.991 1.00 84.00 120 ARG A CA 1
ATOM 918 C C . ARG A 1 120 ? 3.518 -2.384 -7.743 1.00 84.00 120 ARG A C 1
ATOM 920 O O . ARG A 1 120 ? 2.568 -2.544 -6.985 1.00 84.00 120 ARG A O 1
ATOM 927 N N . ILE A 1 121 ? 4.460 -1.459 -7.552 1.00 86.50 121 ILE A N 1
ATOM 928 C CA . ILE A 1 121 ? 4.451 -0.531 -6.413 1.00 86.50 121 ILE A CA 1
ATOM 929 C C . ILE A 1 121 ? 3.246 0.410 -6.497 1.00 86.50 121 ILE A C 1
ATOM 931 O O . ILE A 1 121 ? 2.530 0.561 -5.512 1.00 86.50 121 ILE A O 1
ATOM 935 N N . GLU A 1 122 ? 2.978 1.000 -7.664 1.00 88.44 122 GLU A N 1
ATOM 936 C CA . GLU A 1 122 ? 1.846 1.920 -7.837 1.00 88.44 122 GLU A CA 1
ATOM 937 C C . GLU A 1 122 ? 0.492 1.234 -7.614 1.00 88.44 122 GLU A C 1
ATOM 939 O O . GLU A 1 122 ? -0.391 1.809 -6.978 1.00 88.44 122 GLU A O 1
ATOM 944 N N . ILE A 1 123 ? 0.322 0.003 -8.107 1.00 89.75 123 ILE A N 1
ATOM 945 C CA . ILE A 1 123 ? -0.910 -0.769 -7.897 1.00 89.75 123 ILE A CA 1
ATOM 946 C C . ILE A 1 123 ? -1.071 -1.110 -6.413 1.00 89.75 123 ILE A C 1
ATOM 948 O O . ILE A 1 123 ? -2.112 -0.808 -5.836 1.00 89.75 123 ILE A O 1
ATOM 952 N N . ALA A 1 124 ? -0.025 -1.635 -5.768 1.00 89.94 124 ALA A N 1
ATOM 953 C CA . ALA A 1 124 ? -0.071 -1.967 -4.345 1.00 89.94 124 ALA A CA 1
ATOM 954 C C . ALA A 1 124 ? -0.384 -0.738 -3.472 1.00 89.94 124 ALA A C 1
ATOM 956 O O . ALA A 1 124 ? -1.165 -0.827 -2.527 1.00 89.94 124 ALA A O 1
ATOM 957 N N . GLN A 1 125 ? 0.174 0.431 -3.807 1.00 90.56 125 GLN A N 1
ATOM 958 C CA . GLN A 1 125 ? -0.139 1.684 -3.118 1.00 90.56 125 GLN A CA 1
ATOM 959 C C . GLN A 1 125 ? -1.605 2.098 -3.296 1.00 90.56 125 GLN A C 1
ATOM 961 O O . GLN A 1 125 ? -2.241 2.515 -2.328 1.00 90.56 125 GLN A O 1
ATOM 966 N N . ARG A 1 126 ? -2.160 1.972 -4.508 1.00 90.62 126 ARG A N 1
ATOM 967 C CA . ARG A 1 126 ? -3.579 2.271 -4.766 1.00 90.62 126 ARG A CA 1
ATOM 968 C C . ARG A 1 126 ? -4.509 1.342 -3.997 1.00 90.62 126 ARG A C 1
ATOM 970 O O . ARG A 1 126 ? -5.489 1.816 -3.421 1.00 90.62 126 ARG A O 1
ATOM 977 N N . ASP A 1 127 ? -4.187 0.056 -3.947 1.00 92.44 127 ASP A N 1
ATOM 978 C CA . ASP A 1 127 ? -4.984 -0.931 -3.220 1.00 92.44 127 ASP A CA 1
ATOM 979 C C . ASP A 1 127 ? -4.972 -0.646 -1.712 1.00 92.44 127 ASP A C 1
ATOM 981 O O . ASP A 1 127 ? -6.023 -0.661 -1.069 1.00 92.44 127 ASP A O 1
ATOM 985 N N . LEU A 1 128 ? -3.808 -0.287 -1.153 1.00 93.12 128 LEU A N 1
ATOM 986 C CA . LEU A 1 128 ? -3.694 0.126 0.248 1.00 93.12 128 LEU A CA 1
ATOM 987 C C . LEU A 1 128 ? -4.555 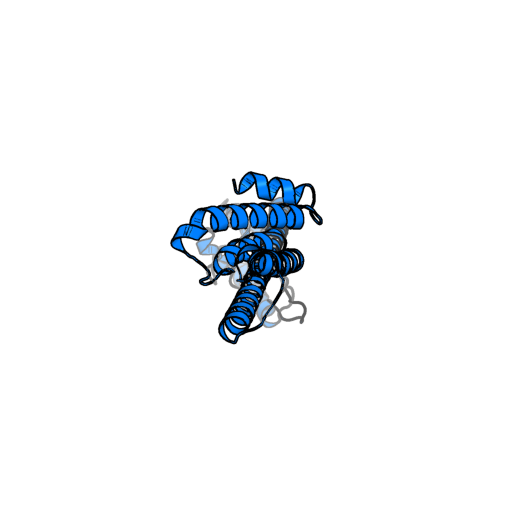1.355 0.552 1.00 93.12 128 LEU A C 1
ATOM 989 O O . LEU A 1 128 ? -5.351 1.316 1.488 1.00 93.12 128 LEU A O 1
ATOM 993 N N . LEU A 1 129 ? -4.447 2.422 -0.246 1.00 93.12 129 LEU A N 1
ATOM 994 C CA . LEU A 1 129 ? -5.242 3.641 -0.049 1.00 93.12 129 LEU A CA 1
ATOM 995 C C . LEU A 1 129 ? -6.748 3.366 -0.128 1.00 93.12 129 LEU A C 1
ATOM 997 O O . LEU A 1 129 ? -7.520 3.899 0.668 1.00 93.12 129 LEU A O 1
ATOM 1001 N N . THR A 1 130 ? -7.163 2.500 -1.052 1.00 93.75 130 THR A N 1
ATOM 1002 C CA . THR A 1 130 ? -8.569 2.109 -1.205 1.00 93.75 130 THR A CA 1
ATOM 1003 C C . THR A 1 130 ? -9.067 1.334 0.015 1.00 93.75 130 THR A C 1
ATOM 1005 O O . THR A 1 130 ? -10.163 1.600 0.509 1.00 93.75 130 THR A O 1
ATOM 1008 N N . ASN A 1 131 ? -8.255 0.416 0.548 1.00 94.75 131 ASN A N 1
ATOM 1009 C CA . ASN A 1 131 ? -8.586 -0.329 1.762 1.00 94.75 131 ASN A CA 1
ATOM 1010 C C . ASN A 1 131 ? -8.673 0.582 2.991 1.00 94.75 131 ASN A C 1
ATOM 1012 O O . ASN A 1 131 ? -9.623 0.459 3.762 1.00 94.75 131 ASN A O 1
ATOM 1016 N N . PHE A 1 132 ? -7.740 1.527 3.150 1.00 92.31 132 PHE A N 1
ATOM 1017 C CA . PHE A 1 132 ? -7.800 2.514 4.230 1.00 92.31 132 PHE A CA 1
ATOM 1018 C C . PHE A 1 132 ? -9.071 3.362 4.148 1.00 92.31 132 PHE A C 1
ATOM 1020 O O . PHE A 1 132 ? -9.794 3.461 5.134 1.00 92.31 132 PHE A O 1
ATOM 1027 N N . ALA A 1 133 ? -9.402 3.893 2.968 1.00 92.00 133 ALA A N 1
ATOM 1028 C CA . ALA A 1 133 ? -10.624 4.673 2.774 1.00 92.00 133 ALA A CA 1
ATOM 1029 C C . ALA A 1 133 ? -11.902 3.857 3.045 1.00 92.00 133 ALA A C 1
ATOM 1031 O O . ALA A 1 133 ? -12.898 4.392 3.533 1.00 92.00 133 ALA A O 1
ATOM 1032 N N . ARG A 1 134 ? -11.889 2.554 2.735 1.00 93.38 134 ARG A N 1
ATOM 1033 C CA . ARG A 1 134 ? -13.003 1.650 3.042 1.00 93.38 134 ARG A CA 1
ATOM 1034 C C . ARG A 1 134 ? -13.172 1.452 4.548 1.00 93.38 134 ARG A C 1
ATOM 1036 O O . ARG A 1 134 ? -14.293 1.577 5.034 1.00 93.38 134 ARG A O 1
ATOM 1043 N N . LEU A 1 135 ? -12.087 1.144 5.259 1.00 92.81 135 LEU A N 1
ATOM 1044 C CA . LEU A 1 135 ? -12.110 0.944 6.711 1.00 92.81 135 LEU A CA 1
ATOM 1045 C C . LEU A 1 135 ? -12.546 2.216 7.440 1.00 92.81 135 LEU A C 1
ATOM 1047 O O . LEU A 1 135 ? -13.370 2.144 8.344 1.00 92.81 135 LEU A O 1
ATOM 1051 N N . ASP A 1 136 ? -12.055 3.374 7.003 1.00 92.44 136 ASP A N 1
ATOM 1052 C CA . ASP A 1 136 ? -12.415 4.670 7.576 1.00 92.44 136 ASP A CA 1
ATOM 1053 C C . ASP A 1 136 ? -13.910 4.980 7.399 1.00 92.44 136 ASP A C 1
ATOM 1055 O O . ASP A 1 136 ? -14.596 5.369 8.341 1.00 92.44 136 ASP A O 1
ATOM 1059 N N . ARG A 1 137 ? -14.471 4.681 6.219 1.00 93.44 137 ARG A N 1
ATOM 1060 C CA . ARG A 1 137 ? -15.913 4.819 5.971 1.00 93.44 137 ARG A CA 1
ATOM 1061 C C . ARG A 1 137 ? -16.753 3.872 6.829 1.00 93.44 137 ARG A C 1
ATOM 1063 O O . ARG A 1 137 ? -17.813 4.267 7.312 1.00 93.44 137 ARG A O 1
ATOM 1070 N N . GLU A 1 138 ? -16.326 2.619 6.981 1.00 92.19 138 GLU A N 1
ATOM 1071 C CA . GLU A 1 138 ? -17.023 1.659 7.844 1.00 92.19 138 GLU A CA 1
ATOM 1072 C C . GLU A 1 138 ? -16.967 2.092 9.315 1.00 92.19 138 GLU A C 1
ATOM 1074 O O . GLU A 1 138 ? -17.998 2.041 9.989 1.00 92.19 138 GLU A O 1
ATOM 1079 N N . ARG A 1 139 ? -15.813 2.591 9.776 1.00 90.81 139 ARG A N 1
ATOM 1080 C CA . ARG A 1 139 ? -15.629 3.143 11.121 1.00 90.81 139 ARG A CA 1
ATOM 1081 C C . ARG A 1 139 ? -16.505 4.371 11.360 1.00 90.81 139 ARG A C 1
ATOM 1083 O O . ARG A 1 139 ? -17.265 4.370 12.321 1.00 90.81 139 ARG A O 1
ATOM 1090 N N . GLY A 1 140 ? -16.479 5.360 10.468 1.00 90.50 140 GLY A N 1
ATOM 1091 C CA . GLY A 1 140 ? -17.313 6.558 10.595 1.00 90.50 140 GLY A CA 1
ATOM 1092 C C . GLY A 1 140 ? -18.808 6.227 10.609 1.00 90.50 140 GLY A C 1
ATOM 1093 O O . GLY A 1 140 ? -19.562 6.785 11.399 1.00 90.50 140 GLY A O 1
ATOM 1094 N N . ARG A 1 141 ? -19.249 5.242 9.810 1.00 91.19 141 ARG A N 1
ATOM 1095 C CA . ARG A 1 141 ? -20.637 4.754 9.860 1.00 91.19 141 ARG A CA 1
ATOM 1096 C C . ARG A 1 141 ? -20.977 4.122 11.213 1.00 91.19 141 ARG A C 1
ATOM 1098 O O . ARG A 1 141 ? -22.082 4.335 11.698 1.00 91.19 141 ARG A O 1
ATOM 1105 N N . TYR A 1 142 ? -20.072 3.332 11.791 1.00 87.38 142 TYR A N 1
ATOM 1106 C CA . TYR A 1 142 ? -20.262 2.761 13.127 1.00 87.38 142 TYR A CA 1
ATOM 1107 C C . TYR A 1 142 ? -20.367 3.863 14.187 1.00 87.38 142 TYR A C 1
ATOM 1109 O O . TYR A 1 142 ? -21.324 3.862 14.955 1.00 87.38 142 TYR A O 1
ATOM 1117 N N . GLU A 1 143 ? -19.446 4.829 14.174 1.00 87.56 143 GLU A N 1
ATOM 1118 C CA . GLU A 1 143 ? -19.434 5.957 15.112 1.00 87.56 143 GLU A CA 1
ATOM 1119 C C . GLU A 1 143 ? -20.737 6.770 15.019 1.00 87.56 143 GLU A C 1
ATOM 1121 O O . GLU A 1 143 ? -21.388 6.979 16.037 1.00 87.56 143 GLU A O 1
ATOM 1126 N N . SER A 1 144 ? -21.210 7.102 13.809 1.00 89.12 144 SER A N 1
ATOM 1127 C CA . SER A 1 144 ? -22.489 7.810 13.629 1.00 89.12 144 SER A CA 1
ATOM 1128 C C . SER A 1 144 ? -23.704 7.020 14.126 1.00 89.12 144 SER A C 1
ATOM 1130 O O . SER A 1 144 ? -24.650 7.610 14.641 1.00 89.12 144 SER A O 1
ATOM 1132 N N . VAL A 1 145 ? -23.715 5.691 13.960 1.00 89.50 145 VAL A N 1
ATOM 1133 C CA . VAL A 1 145 ? -24.806 4.847 14.475 1.00 89.50 145 VAL A CA 1
ATOM 1134 C C . VAL A 1 145 ? -24.787 4.824 16.001 1.00 89.50 145 VAL A C 1
ATOM 1136 O O . VAL A 1 145 ? -25.837 4.987 16.613 1.00 89.50 145 VAL A O 1
ATOM 1139 N N . VAL A 1 146 ? -23.613 4.650 16.616 1.00 88.50 146 VAL A N 1
ATOM 1140 C CA . VAL A 1 146 ? -23.466 4.648 18.081 1.00 88.50 146 VAL A CA 1
ATOM 1141 C C . VAL A 1 146 ? -23.855 6.001 18.678 1.00 88.50 146 VAL A C 1
ATOM 1143 O O . VAL A 1 146 ? -24.581 6.042 19.668 1.00 88.50 146 VAL A O 1
ATOM 1146 N N . GLU A 1 147 ? -23.439 7.103 18.054 1.00 86.94 147 GLU A N 1
ATOM 1147 C CA . GLU A 1 147 ? -23.786 8.457 18.491 1.00 86.94 147 GLU A CA 1
ATOM 1148 C C . GLU A 1 147 ? -25.297 8.720 18.385 1.00 86.94 147 GLU A C 1
ATOM 1150 O O . GLU A 1 147 ? -25.903 9.220 19.330 1.00 86.94 147 GLU A O 1
ATOM 1155 N N . ALA A 1 148 ? -25.940 8.293 17.293 1.00 89.19 148 ALA A N 1
ATOM 1156 C CA . ALA A 1 148 ? -27.382 8.458 17.103 1.00 89.19 148 ALA A CA 1
ATOM 1157 C C . ALA A 1 148 ? -28.244 7.638 18.083 1.00 89.19 148 ALA A C 1
ATOM 1159 O O . ALA A 1 148 ? -29.372 8.039 18.371 1.00 89.19 148 ALA A O 1
ATOM 1160 N N . LEU A 1 149 ? -27.746 6.500 18.586 1.00 87.56 149 LEU A N 1
ATOM 1161 C CA . LEU A 1 149 ? -28.455 5.700 19.593 1.00 87.56 149 LEU A CA 1
ATOM 1162 C C . LEU A 1 149 ? -28.498 6.401 20.959 1.00 87.56 149 LEU A C 1
ATOM 1164 O O . LEU A 1 149 ? -29.437 6.178 21.719 1.00 87.56 149 LEU A O 1
ATOM 1168 N N . GLY A 1 150 ? -27.498 7.231 21.283 1.00 84.69 150 GLY A N 1
ATOM 1169 C CA . GLY A 1 150 ? -27.397 7.901 22.585 1.00 84.69 150 GLY A CA 1
ATOM 1170 C C . GLY A 1 150 ? -27.237 6.944 23.777 1.00 84.69 150 GLY A C 1
ATOM 1171 O O . GLY A 1 150 ? -27.421 7.346 24.925 1.00 84.69 150 GLY A O 1
ATOM 1172 N N . GLU A 1 151 ? -26.915 5.673 23.523 1.00 90.19 151 GLU A N 1
ATOM 1173 C CA . GLU A 1 151 ? -26.707 4.647 24.545 1.00 90.19 151 GLU A CA 1
ATOM 1174 C C . GLU A 1 151 ? -25.230 4.549 24.943 1.00 90.19 151 GLU A C 1
ATOM 1176 O O . GLU A 1 151 ? -24.331 4.977 24.214 1.00 90.19 151 GLU A O 1
ATOM 1181 N N . ILE A 1 152 ? -24.967 3.952 26.105 1.00 92.38 152 ILE A N 1
ATOM 1182 C CA . ILE A 1 152 ? -23.609 3.583 26.504 1.00 92.38 152 ILE A CA 1
ATOM 1183 C C . ILE A 1 152 ? -23.219 2.309 25.757 1.00 92.38 152 ILE A C 1
ATOM 1185 O O . ILE A 1 152 ? -23.828 1.259 25.958 1.00 92.38 152 ILE A O 1
ATOM 1189 N N . VAL A 1 153 ? -22.155 2.377 24.959 1.00 93.25 153 VAL A N 1
ATOM 1190 C CA . VAL A 1 153 ? -21.594 1.209 24.265 1.00 93.25 153 VAL A CA 1
ATOM 1191 C C . VAL A 1 153 ? -20.182 0.961 24.770 1.00 93.25 153 VAL A C 1
ATOM 1193 O O . VAL A 1 153 ? -19.340 1.855 24.709 1.00 93.25 153 VAL A O 1
ATOM 1196 N N . THR A 1 154 ? -19.902 -0.251 25.252 1.00 92.88 154 THR A N 1
ATOM 1197 C CA . THR A 1 154 ? -18.562 -0.662 25.692 1.00 92.88 154 THR A CA 1
ATOM 1198 C C . THR A 1 154 ? -18.074 -1.873 24.908 1.00 92.88 154 THR A C 1
ATOM 1200 O O . THR A 1 154 ? -18.833 -2.791 24.600 1.00 92.88 154 THR A O 1
ATOM 1203 N N . ILE A 1 155 ? -16.783 -1.874 24.588 1.00 92.81 155 ILE A N 1
ATOM 1204 C CA . ILE A 1 155 ? -16.074 -3.023 24.027 1.00 92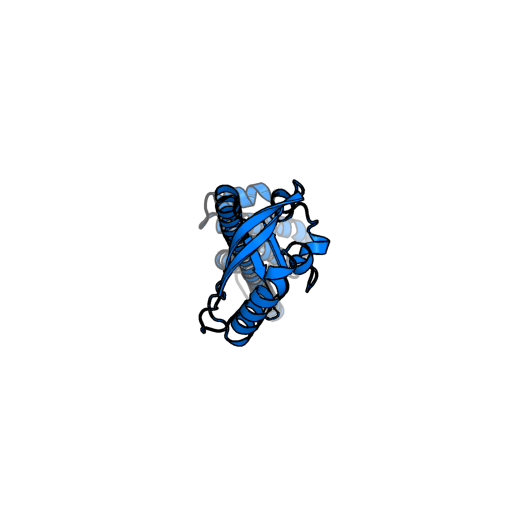.81 155 ILE A CA 1
ATOM 1205 C C . ILE A 1 155 ? -15.156 -3.542 25.121 1.00 92.81 155 ILE A C 1
ATOM 1207 O O . ILE A 1 155 ? -14.392 -2.777 25.710 1.00 92.81 155 ILE A O 1
ATOM 1211 N N . ASN A 1 156 ? -15.241 -4.838 25.395 1.00 92.50 156 ASN A N 1
ATOM 1212 C CA . ASN A 1 156 ? -14.491 -5.495 26.455 1.00 92.50 156 ASN A CA 1
ATOM 1213 C C . ASN A 1 156 ? -13.559 -6.535 25.837 1.00 92.50 156 ASN A C 1
ATOM 1215 O O . ASN A 1 156 ? -13.919 -7.148 24.835 1.00 92.50 156 ASN A O 1
ATOM 1219 N N . ASP A 1 157 ? -12.376 -6.721 26.417 1.00 91.69 157 ASP A N 1
ATOM 1220 C CA . ASP A 1 157 ? -11.509 -7.844 26.059 1.00 91.69 157 ASP A CA 1
ATOM 1221 C C . ASP A 1 157 ? -12.046 -9.175 26.624 1.00 91.69 157 ASP A C 1
ATOM 1223 O O . ASP A 1 157 ? -13.034 -9.216 27.365 1.00 91.69 157 ASP A O 1
ATOM 1227 N N . LEU A 1 158 ? -11.362 -10.280 26.316 1.00 90.88 158 LEU A N 1
ATOM 1228 C CA . LEU A 1 158 ? -11.727 -11.621 26.794 1.00 90.88 158 LEU A CA 1
ATOM 1229 C C . LEU A 1 158 ? -11.693 -11.772 28.328 1.00 90.88 158 LEU A C 1
ATOM 1231 O O . LEU A 1 158 ? -12.252 -12.730 28.858 1.00 90.88 158 LEU A O 1
ATOM 1235 N N . ASN A 1 159 ? -11.064 -10.839 29.049 1.00 87.75 159 ASN A N 1
ATOM 1236 C CA . ASN A 1 159 ? -11.023 -10.810 30.511 1.00 87.75 159 ASN A CA 1
ATOM 1237 C C . ASN A 1 159 ? -12.103 -9.891 31.109 1.00 87.75 159 ASN A C 1
ATOM 1239 O O . ASN A 1 159 ? -12.160 -9.730 32.329 1.00 87.75 159 ASN A O 1
ATOM 1243 N N . GLY A 1 160 ? -12.946 -9.274 30.275 1.00 86.62 160 GLY A N 1
ATOM 1244 C CA . GLY A 1 160 ? -13.995 -8.349 30.698 1.00 86.62 160 GLY A CA 1
ATOM 1245 C C . GLY A 1 160 ? -13.507 -6.937 31.011 1.00 86.62 160 GLY A C 1
ATOM 1246 O O . GLY A 1 160 ? -14.242 -6.169 31.626 1.00 86.62 160 GLY A O 1
ATOM 1247 N N . LYS A 1 161 ? -12.278 -6.575 30.626 1.00 89.75 161 LYS A N 1
ATOM 1248 C CA . LYS A 1 161 ? -11.782 -5.205 30.776 1.00 89.75 161 LYS A CA 1
ATOM 1249 C C . LYS A 1 161 ? -12.303 -4.346 29.626 1.00 89.75 161 LYS A C 1
ATOM 1251 O O . LYS A 1 161 ? -12.104 -4.690 28.463 1.00 89.75 161 LYS A O 1
ATOM 1256 N N . ILE A 1 162 ? -12.885 -3.190 29.943 1.00 92.00 162 ILE A N 1
ATOM 1257 C CA . ILE A 1 162 ? -13.308 -2.206 28.940 1.00 92.00 162 ILE A CA 1
ATOM 1258 C C . ILE A 1 162 ? -12.065 -1.681 28.198 1.00 92.00 162 ILE A C 1
ATOM 1260 O O . ILE A 1 162 ? -11.146 -1.136 28.807 1.00 92.00 162 ILE A O 1
ATOM 1264 N N . THR A 1 163 ? -12.034 -1.850 26.877 1.00 91.25 163 THR A N 1
ATOM 1265 C CA . THR A 1 163 ? -10.972 -1.362 25.976 1.00 91.25 163 THR A CA 1
ATOM 1266 C C . THR A 1 163 ? -11.388 -0.115 25.203 1.00 91.25 163 THR A C 1
ATOM 1268 O O . THR A 1 163 ? -10.534 0.656 24.773 1.00 91.25 163 THR A O 1
ATOM 1271 N N . SER A 1 164 ? -12.695 0.089 25.043 1.00 90.12 164 SER A N 1
ATOM 1272 C CA . SER A 1 164 ? -13.297 1.279 24.450 1.00 90.12 164 SER A CA 1
ATOM 1273 C C . SER A 1 164 ? -14.687 1.481 25.043 1.00 90.12 164 SER A C 1
ATOM 1275 O O . SER A 1 164 ? -15.398 0.513 25.324 1.00 90.12 164 SER A O 1
ATOM 1277 N N . ASN A 1 165 ? -15.090 2.735 25.222 1.00 91.75 165 ASN A N 1
ATOM 1278 C CA . ASN A 1 165 ? -16.452 3.098 25.578 1.00 91.75 165 ASN A CA 1
ATOM 1279 C C . ASN A 1 165 ? -16.915 4.317 24.770 1.00 91.75 165 ASN A C 1
ATOM 1281 O O . ASN A 1 165 ? -16.096 5.088 24.276 1.00 91.75 165 ASN A O 1
ATOM 1285 N N . HIS A 1 166 ? -18.230 4.453 24.625 1.00 91.75 166 HIS A N 1
ATOM 1286 C CA . HIS A 1 166 ? -18.905 5.593 24.008 1.00 91.75 166 HIS A CA 1
ATOM 1287 C C . HIS A 1 166 ? -20.018 6.058 24.950 1.00 91.75 166 HIS A C 1
ATOM 1289 O O . HIS A 1 166 ? -20.663 5.226 25.593 1.00 91.75 166 HIS A O 1
ATOM 1295 N N . ASN A 1 167 ? -20.208 7.374 25.066 1.00 91.75 167 ASN A N 1
ATOM 1296 C CA . ASN A 1 167 ? -21.194 8.045 25.931 1.00 91.75 167 ASN A CA 1
ATOM 1297 C C . ASN A 1 167 ? -21.083 7.749 27.445 1.00 91.75 167 ASN A C 1
ATOM 1299 O O . ASN A 1 167 ? -21.847 8.302 28.235 1.00 91.75 167 ASN A O 1
ATOM 1303 N N . TRP A 1 168 ? -20.117 6.928 27.886 1.00 93.00 168 TRP A N 1
ATOM 1304 C CA . TRP A 1 168 ? -19.926 6.580 29.300 1.00 93.00 168 TRP A CA 1
ATOM 1305 C C . TRP A 1 168 ? -19.672 7.821 30.152 1.00 93.00 168 TRP A C 1
ATOM 1307 O O . TRP A 1 168 ? -20.417 8.088 31.090 1.00 93.00 168 TRP A O 1
ATOM 1317 N N . THR A 1 169 ? -18.655 8.610 29.802 1.00 92.50 169 THR A N 1
ATOM 1318 C CA . THR A 1 169 ? -18.271 9.806 30.562 1.00 92.50 169 THR A CA 1
ATOM 1319 C C . THR A 1 169 ? -19.401 10.827 30.629 1.00 92.50 169 THR A C 1
ATOM 1321 O O . THR A 1 169 ? -19.633 11.411 31.680 1.00 92.50 169 THR A O 1
ATOM 1324 N N . GLU A 1 170 ? -20.149 11.010 29.544 1.00 92.00 170 GLU A N 1
ATOM 1325 C CA . GLU A 1 170 ? -21.258 11.964 29.493 1.00 92.00 170 GLU A CA 1
ATOM 1326 C C . GLU A 1 170 ? -22.457 11.512 30.344 1.00 92.00 170 GLU A C 1
ATOM 1328 O O . GLU A 1 170 ? -23.042 12.306 31.080 1.00 92.00 170 GLU A O 1
ATOM 1333 N N . ILE A 1 171 ? -22.812 10.223 30.299 1.00 92.31 171 ILE A N 1
ATOM 1334 C CA . ILE A 1 171 ? -24.001 9.701 30.987 1.00 92.31 171 ILE A CA 1
ATOM 1335 C C . ILE A 1 171 ? -23.722 9.393 32.467 1.00 92.31 171 ILE A C 1
ATOM 1337 O O . ILE A 1 171 ? -24.578 9.653 33.325 1.00 92.31 171 ILE A O 1
ATOM 1341 N N . ILE A 1 172 ? -22.548 8.834 32.768 1.00 94.44 172 ILE A N 1
ATOM 1342 C CA . ILE A 1 172 ? -22.133 8.351 34.096 1.00 94.44 172 ILE A CA 1
ATOM 1343 C C . ILE A 1 172 ? -21.297 9.392 34.851 1.00 94.44 172 ILE A C 1
ATOM 1345 O O . ILE A 1 172 ? -21.296 9.398 36.079 1.00 94.44 172 ILE A O 1
ATOM 1349 N N . GLY A 1 173 ? -20.605 10.294 34.151 1.00 92.94 173 GLY A N 1
ATOM 1350 C CA . GLY A 1 173 ? -19.733 11.304 34.765 1.00 92.94 173 GLY A CA 1
ATOM 1351 C C . GLY A 1 173 ? -18.370 10.767 35.209 1.00 92.94 173 GLY A C 1
ATOM 1352 O O . GLY A 1 173 ? -17.582 11.509 35.789 1.00 92.94 173 GLY A O 1
ATOM 1353 N N . GLN A 1 174 ? -18.081 9.487 34.957 1.00 93.94 174 GLN A N 1
ATOM 1354 C CA . GLN A 1 174 ? -16.792 8.871 35.267 1.00 93.94 174 GLN A CA 1
ATOM 1355 C C . GLN A 1 174 ? -15.802 9.087 34.107 1.00 93.94 174 GLN A C 1
ATOM 1357 O O . GLN A 1 174 ? -16.161 8.768 32.972 1.00 93.94 174 GLN A O 1
ATOM 1362 N N . PRO A 1 175 ? -14.565 9.561 34.364 1.00 91.75 175 PRO A N 1
ATOM 1363 C CA . PRO A 1 175 ? -13.535 9.714 33.336 1.00 91.75 175 PRO A CA 1
ATOM 1364 C C . PRO A 1 175 ? -13.221 8.410 32.596 1.00 91.75 175 PRO A C 1
ATOM 1366 O O . PRO A 1 175 ? -13.303 7.314 33.165 1.00 91.75 175 PRO A O 1
ATOM 1369 N N . TYR A 1 176 ? -12.797 8.533 31.336 1.00 89.81 176 TYR A N 1
ATOM 1370 C CA . TYR A 1 176 ? -12.468 7.387 30.488 1.00 89.81 176 TYR A CA 1
ATOM 1371 C C . TYR A 1 176 ? -11.419 6.488 31.152 1.00 89.81 176 TYR A C 1
ATOM 1373 O O . TYR A 1 176 ? -11.619 5.280 31.270 1.00 89.81 176 TYR A O 1
ATOM 1381 N N . GLU A 1 177 ? -10.352 7.086 31.673 1.00 89.62 177 GLU A N 1
ATOM 1382 C CA . GLU A 1 177 ? -9.216 6.410 32.297 1.00 89.62 177 GLU A CA 1
ATOM 1383 C C . GLU A 1 177 ? -9.631 5.564 33.507 1.00 89.62 177 GLU A C 1
ATOM 1385 O O . GLU A 1 177 ? -9.095 4.476 33.723 1.00 89.62 177 GLU A O 1
ATOM 1390 N N . GLU A 1 178 ? -10.613 6.033 34.277 1.00 88.62 178 GLU A N 1
ATOM 1391 C CA . GLU A 1 178 ? -11.146 5.289 35.414 1.00 88.62 178 GLU A CA 1
ATOM 1392 C C . GLU A 1 178 ? -12.051 4.148 34.963 1.00 88.62 178 GLU A C 1
ATOM 1394 O O . GLU A 1 178 ? -11.954 3.047 35.497 1.00 88.62 178 GLU A O 1
ATOM 1399 N N . SER A 1 179 ? -12.904 4.389 33.966 1.00 86.31 179 SER A N 1
ATOM 1400 C CA . SER A 1 179 ? -13.847 3.384 33.467 1.00 86.31 179 SER A CA 1
ATOM 1401 C C . SER A 1 179 ? -13.157 2.175 32.818 1.00 86.31 179 SER A C 1
ATOM 1403 O O . SER A 1 179 ? -13.642 1.055 32.952 1.00 86.31 179 SER A O 1
ATOM 1405 N N . VAL A 1 180 ? -12.002 2.375 32.166 1.00 87.06 180 VAL A N 1
ATOM 1406 C CA . VAL A 1 180 ? -11.217 1.300 31.525 1.00 87.06 180 VAL A CA 1
ATOM 1407 C C . VAL A 1 180 ? -10.302 0.550 32.492 1.00 87.06 180 VAL A C 1
ATOM 1409 O O . VAL A 1 180 ? -9.630 -0.415 32.109 1.00 87.06 180 VAL A O 1
ATOM 1412 N N . ASN A 1 181 ? -10.254 0.964 33.759 1.00 85.75 181 ASN A N 1
ATOM 1413 C CA . ASN A 1 181 ? -9.611 0.174 34.795 1.00 85.75 181 ASN A CA 1
ATOM 1414 C C . ASN A 1 181 ? -10.408 -1.124 35.018 1.00 85.75 181 ASN A C 1
ATOM 1416 O O . ASN A 1 181 ? -11.632 -1.130 34.913 1.00 85.75 181 ASN A O 1
ATOM 1420 N N . HIS A 1 182 ? -9.733 -2.233 35.335 1.00 73.56 182 HIS A N 1
ATOM 1421 C CA . HIS A 1 182 ? -10.338 -3.574 35.342 1.00 73.56 182 HIS A CA 1
ATOM 1422 C C . HIS A 1 182 ? -11.609 -3.670 36.209 1.00 73.56 182 HIS A C 1
ATOM 1424 O O . HIS A 1 182 ? -12.555 -4.367 35.855 1.00 73.56 182 HIS A O 1
ATOM 1430 N N . THR A 1 183 ? -11.663 -2.915 37.307 1.00 78.81 183 THR A N 1
ATOM 1431 C CA . THR A 1 183 ? -12.818 -2.828 38.214 1.00 78.81 183 THR A CA 1
ATOM 1432 C C . THR A 1 183 ? -13.477 -1.445 38.224 1.00 78.81 183 THR A C 1
ATOM 1434 O O . THR A 1 183 ? -14.319 -1.167 39.072 1.00 78.81 183 THR A O 1
ATOM 1437 N N . GLY A 1 184 ? -13.121 -0.560 37.290 1.00 83.94 184 GLY A N 1
ATOM 1438 C CA . GLY A 1 184 ? -13.556 0.838 37.272 1.00 83.94 184 GLY A CA 1
ATOM 1439 C C . GLY A 1 184 ? -15.069 1.021 37.189 1.00 83.94 184 GLY A C 1
ATOM 1440 O O . GLY A 1 184 ? -15.632 1.875 37.876 1.00 83.94 184 GLY A O 1
ATOM 1441 N N . TRP A 1 185 ? -15.736 0.172 36.408 1.00 88.50 185 TRP A N 1
ATOM 1442 C CA . TRP A 1 185 ? -17.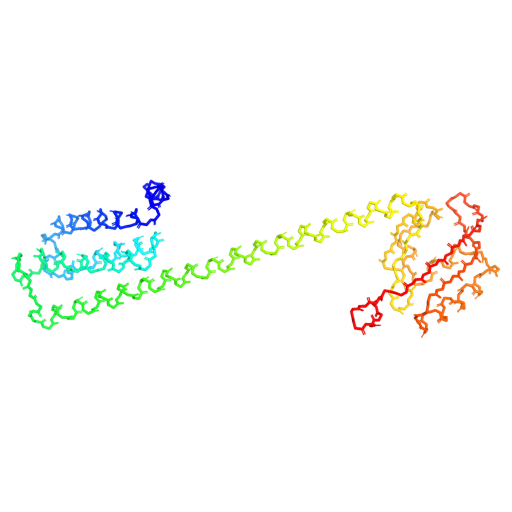191 0.169 36.253 1.00 88.50 185 TRP A CA 1
ATOM 1443 C C . TRP A 1 185 ? -17.934 -0.206 37.545 1.00 88.50 185 TRP A C 1
ATOM 1445 O O . TRP A 1 185 ? -19.052 0.255 37.760 1.00 88.50 185 TRP A O 1
ATOM 1455 N N . ALA A 1 186 ? -17.327 -1.002 38.433 1.00 90.44 186 ALA A N 1
ATOM 1456 C CA . ALA A 1 186 ? -17.953 -1.418 39.688 1.00 90.44 186 ALA A CA 1
ATOM 1457 C C . ALA A 1 186 ? -18.203 -0.227 40.630 1.00 90.44 186 ALA A C 1
ATOM 1459 O O . ALA A 1 186 ? -19.170 -0.232 41.387 1.00 90.44 186 ALA A O 1
ATOM 1460 N N . ASN A 1 187 ? -17.377 0.822 40.537 1.00 90.25 187 ASN A N 1
ATOM 1461 C CA . ASN A 1 187 ? -17.463 2.015 41.388 1.00 90.25 187 ASN A CA 1
ATOM 1462 C C . ASN A 1 187 ? -18.720 2.860 41.138 1.00 90.25 187 ASN A C 1
ATOM 1464 O O . ASN A 1 187 ? -19.076 3.702 41.963 1.00 90.25 187 ASN A O 1
ATOM 1468 N N . VAL A 1 188 ? -19.369 2.671 39.989 1.00 93.06 188 VAL A N 1
ATOM 1469 C CA . VAL A 1 188 ? -20.579 3.405 39.598 1.00 93.06 188 VAL A CA 1
ATOM 1470 C C . VAL A 1 188 ? -21.837 2.540 39.667 1.00 93.06 188 VAL A C 1
ATOM 1472 O O . VAL A 1 188 ? -22.919 3.032 39.363 1.00 93.06 188 VAL A O 1
ATOM 1475 N N . VAL A 1 189 ? -21.725 1.280 40.095 1.00 95.50 189 VAL A N 1
ATOM 1476 C CA . VAL A 1 189 ? -22.859 0.383 40.357 1.00 95.50 189 VAL A CA 1
ATOM 1477 C C . VAL A 1 189 ? -23.312 0.540 41.807 1.00 95.50 189 VAL A C 1
ATOM 1479 O O . VAL A 1 189 ? -22.498 0.734 42.709 1.00 95.50 189 VAL A O 1
ATOM 1482 N N . HIS A 1 190 ? -24.621 0.471 42.048 1.00 96.44 190 HIS A N 1
ATOM 1483 C CA . HIS A 1 190 ? -25.158 0.543 43.403 1.00 96.44 190 HIS A CA 1
ATOM 1484 C C . HIS A 1 190 ? -24.613 -0.614 44.267 1.00 96.44 190 HIS A C 1
ATOM 1486 O O . HIS A 1 190 ? -24.633 -1.760 43.808 1.00 96.44 190 HIS A O 1
ATOM 1492 N N . PRO A 1 191 ? -24.170 -0.373 45.519 1.00 95.38 191 PRO A N 1
ATOM 1493 C CA . PRO A 1 191 ? -23.505 -1.395 46.336 1.00 95.38 191 PRO A CA 1
ATOM 1494 C C . PRO A 1 191 ? -24.314 -2.683 46.547 1.00 95.38 191 PRO A C 1
ATOM 1496 O O . PRO A 1 191 ? -23.743 -3.768 46.573 1.00 95.38 191 PRO A O 1
ATOM 1499 N N . GLU A 1 192 ? -25.642 -2.572 46.657 1.00 97.19 192 GLU A N 1
ATOM 1500 C CA . GLU A 1 192 ? -26.544 -3.732 46.792 1.00 97.19 192 GLU A CA 1
ATOM 1501 C C . GLU A 1 192 ? -26.611 -4.598 45.525 1.00 97.19 192 GLU A C 1
ATOM 1503 O O . GLU A 1 192 ? -26.819 -5.805 45.617 1.00 97.19 192 GLU A O 1
ATOM 1508 N N . ASP A 1 193 ? -26.421 -3.997 44.348 1.00 96.50 193 ASP A N 1
ATOM 1509 C CA . ASP A 1 193 ? -26.557 -4.687 43.061 1.00 96.50 193 ASP A CA 1
ATOM 1510 C C . ASP A 1 193 ? -25.209 -5.282 42.603 1.00 96.50 193 ASP A C 1
ATOM 1512 O O . ASP A 1 193 ? -25.170 -6.220 41.802 1.00 96.50 193 ASP A O 1
ATOM 1516 N N . LEU A 1 194 ? -24.090 -4.768 43.132 1.00 93.94 194 LEU A N 1
ATOM 1517 C CA . LEU A 1 194 ? -22.737 -5.068 42.664 1.00 93.94 194 LEU A CA 1
ATOM 1518 C C . LEU A 1 194 ? -22.398 -6.565 42.689 1.00 93.94 194 LEU A C 1
ATOM 1520 O O . LEU A 1 194 ? -21.844 -7.080 41.714 1.00 93.94 194 LEU A O 1
ATOM 1524 N N . ALA A 1 195 ? -22.730 -7.271 43.774 1.00 94.06 195 ALA A N 1
ATOM 1525 C CA . ALA A 1 195 ? -22.412 -8.694 43.913 1.00 94.06 195 ALA A CA 1
ATOM 1526 C C . ALA A 1 195 ? -23.111 -9.538 42.832 1.00 94.06 195 ALA A C 1
ATOM 1528 O O . ALA A 1 195 ? -22.467 -10.342 42.157 1.00 94.06 195 ALA A O 1
ATOM 1529 N N . GLY A 1 196 ? -24.407 -9.294 42.609 1.00 93.81 196 GLY A N 1
ATOM 1530 C CA . GLY A 1 196 ? -25.199 -10.020 41.614 1.00 93.81 196 GLY A CA 1
ATOM 1531 C C . GLY A 1 196 ? -24.785 -9.709 40.174 1.00 93.81 196 GLY A C 1
ATOM 1532 O O . GLY A 1 196 ? -24.708 -10.614 39.343 1.00 93.81 196 GLY A O 1
ATOM 1533 N N . VAL A 1 197 ? -24.472 -8.446 39.869 1.00 93.06 197 VAL A N 1
ATOM 1534 C CA . VAL A 1 197 ? -23.996 -8.045 38.532 1.00 93.06 197 VAL A CA 1
ATOM 1535 C C . VAL A 1 197 ? -22.624 -8.647 38.238 1.00 93.06 197 VAL A C 1
ATOM 1537 O O . VAL A 1 197 ? -22.412 -9.183 37.152 1.00 93.06 197 VAL A O 1
ATOM 1540 N N . THR A 1 198 ? -21.711 -8.622 39.212 1.00 91.69 198 THR A N 1
ATOM 1541 C CA . THR A 1 198 ? -20.361 -9.188 39.066 1.00 91.69 198 THR A CA 1
ATOM 1542 C C . THR A 1 198 ? -20.406 -10.694 38.823 1.00 91.69 198 THR A C 1
ATOM 1544 O O . THR A 1 198 ? -19.690 -11.200 37.957 1.00 91.69 198 THR A O 1
ATOM 1547 N N . GLU A 1 199 ? -21.275 -11.419 39.533 1.00 92.88 199 GLU A N 1
ATOM 1548 C CA . GLU A 1 199 ? -21.458 -12.855 39.321 1.00 92.88 199 GLU A CA 1
ATOM 1549 C C . GLU A 1 199 ? -21.971 -13.159 37.908 1.00 92.88 199 GLU A C 1
ATOM 1551 O O . GLU A 1 199 ? -21.373 -13.976 37.201 1.00 92.88 199 GLU A O 1
ATOM 1556 N N . ARG A 1 200 ? -23.027 -12.463 37.459 1.00 92.12 200 ARG A N 1
ATOM 1557 C CA . ARG A 1 200 ? -23.556 -12.622 36.093 1.00 92.12 200 ARG A CA 1
ATOM 1558 C C . ARG A 1 200 ? -22.501 -12.305 35.041 1.00 92.12 200 ARG A C 1
ATOM 1560 O O . ARG A 1 200 ? -22.374 -13.055 34.073 1.00 92.12 200 ARG A O 1
ATOM 1567 N N . TRP A 1 201 ? -21.716 -11.243 35.240 1.00 90.81 201 TRP A N 1
ATOM 1568 C CA . TRP A 1 201 ? -20.636 -10.911 34.314 1.00 90.81 201 TRP A CA 1
ATOM 1569 C C . TRP A 1 201 ? -19.574 -12.001 34.250 1.00 90.81 201 TRP A C 1
ATOM 1571 O O . TRP A 1 201 ? -19.195 -12.429 33.161 1.00 90.81 201 TRP A O 1
ATOM 1581 N N . SER A 1 202 ? -19.138 -12.498 35.409 1.00 90.81 202 SER A N 1
ATOM 1582 C CA . SER A 1 202 ? -18.149 -13.572 35.494 1.00 90.81 202 SER A CA 1
ATOM 1583 C C . SER A 1 202 ? -18.625 -14.846 34.790 1.00 90.81 202 SER A C 1
ATOM 1585 O O . SER A 1 202 ? -17.853 -15.482 34.073 1.00 90.81 202 SER A O 1
ATOM 1587 N N . GLN A 1 203 ? -19.900 -15.212 34.946 1.00 91.75 203 GLN A N 1
ATOM 1588 C CA . GLN A 1 203 ? -20.488 -16.357 34.245 1.00 91.75 203 GLN A CA 1
ATOM 1589 C C . GLN A 1 203 ? -20.533 -16.142 32.724 1.00 91.75 203 GLN A C 1
ATOM 1591 O O . GLN A 1 203 ? -20.181 -17.049 31.966 1.00 91.75 203 GLN A O 1
ATOM 1596 N N . GLY A 1 204 ? -20.908 -14.942 32.271 1.00 91.31 204 GLY A N 1
ATOM 1597 C CA . GLY A 1 204 ? -20.910 -14.578 30.854 1.00 91.31 204 GLY A CA 1
ATOM 1598 C C . GLY A 1 204 ? -19.531 -14.667 30.209 1.00 91.31 204 GLY A C 1
ATOM 1599 O O . GLY A 1 204 ? -19.393 -15.267 29.148 1.00 91.31 204 GLY A O 1
ATOM 1600 N N . LEU A 1 205 ? -18.498 -14.154 30.883 1.00 90.50 205 LEU A N 1
ATOM 1601 C CA . LEU A 1 205 ? -17.109 -14.227 30.417 1.00 90.50 205 LEU A CA 1
ATOM 1602 C C . LEU A 1 205 ? -16.589 -15.668 30.361 1.00 90.50 205 LEU A C 1
ATOM 1604 O O . LEU A 1 205 ? -15.934 -16.047 29.398 1.00 90.50 205 LEU A O 1
ATOM 1608 N N . LYS A 1 206 ? -16.926 -16.504 31.353 1.00 91.62 206 LYS A N 1
ATOM 1609 C CA . LYS A 1 206 ? -16.524 -17.924 31.374 1.00 91.62 206 LYS A CA 1
ATOM 1610 C C . LYS A 1 206 ? -17.171 -18.751 30.264 1.00 91.62 206 LYS A C 1
ATOM 1612 O O . LYS A 1 206 ? -16.569 -19.705 29.784 1.00 91.62 206 LYS A O 1
ATOM 1617 N N . THR A 1 207 ? -18.411 -18.431 29.903 1.00 92.06 207 THR A N 1
ATOM 1618 C CA . THR A 1 207 ? -19.210 -19.225 28.953 1.00 92.06 207 THR A CA 1
ATOM 1619 C C . THR A 1 207 ? -19.278 -18.614 27.556 1.00 92.06 207 THR A C 1
ATOM 1621 O O . THR A 1 207 ? -19.774 -19.262 26.636 1.00 92.06 207 THR A O 1
ATOM 1624 N N . PHE A 1 208 ? -18.828 -17.367 27.392 1.00 91.06 208 PHE A N 1
ATOM 1625 C CA . PHE A 1 208 ? -19.056 -16.539 26.208 1.00 91.06 208 PHE A CA 1
ATOM 1626 C C . PHE A 1 208 ? -20.515 -16.570 25.733 1.00 91.06 208 PHE A C 1
ATOM 1628 O O . PHE A 1 208 ? -20.801 -16.691 24.537 1.00 91.06 208 PHE A O 1
ATOM 1635 N N . SER A 1 209 ? -21.440 -16.491 26.690 1.00 90.75 209 SER A N 1
ATOM 1636 C CA . SER A 1 209 ? -22.877 -16.389 26.435 1.00 90.75 209 SER A CA 1
ATOM 1637 C C . SER A 1 209 ? -23.335 -14.937 26.570 1.00 90.75 209 SER A C 1
ATOM 1639 O O . SER A 1 209 ? -22.767 -14.198 27.376 1.00 90.75 209 SER A O 1
ATOM 1641 N N . PRO A 1 210 ? -24.358 -14.504 25.809 1.00 92.75 210 PRO A N 1
ATOM 1642 C CA . PRO A 1 210 ? -24.959 -13.195 26.011 1.00 92.75 210 PRO A CA 1
ATOM 1643 C C . PRO A 1 210 ? -25.408 -13.005 27.461 1.00 92.75 210 PRO A C 1
ATOM 1645 O O . PRO A 1 210 ? -26.014 -13.903 28.046 1.00 92.75 210 PRO A O 1
ATOM 1648 N N . VAL A 1 211 ? -25.160 -11.824 28.017 1.00 93.81 211 VAL A N 1
ATOM 1649 C CA . VAL A 1 211 ? -25.606 -11.460 29.367 1.00 93.81 211 VAL A CA 1
ATOM 1650 C C . VAL A 1 211 ? -26.552 -10.284 29.265 1.00 93.81 211 VAL A C 1
ATOM 1652 O O . VAL A 1 211 ? -26.310 -9.342 28.510 1.00 93.81 211 VAL A O 1
ATOM 1655 N N . VAL A 1 212 ? -27.617 -10.350 30.055 1.00 93.75 212 VAL A N 1
ATOM 1656 C CA . VAL A 1 212 ? -28.544 -9.247 30.286 1.00 93.75 212 VAL A CA 1
ATOM 1657 C C . VAL A 1 212 ? -28.661 -9.049 31.792 1.00 93.75 212 VAL A C 1
ATOM 1659 O O . VAL A 1 212 ? -28.892 -10.007 32.541 1.00 93.75 212 VAL A O 1
ATOM 1662 N N . ALA A 1 213 ? -28.485 -7.814 32.241 1.00 93.56 213 ALA A N 1
ATOM 1663 C CA . ALA A 1 213 ? -28.607 -7.448 33.640 1.00 93.56 213 ALA A CA 1
ATOM 1664 C C . ALA A 1 213 ? -29.265 -6.075 33.772 1.00 93.56 213 ALA A C 1
ATOM 1666 O O . ALA A 1 213 ? -28.911 -5.137 33.063 1.00 93.56 213 ALA A O 1
ATOM 1667 N N . GLU A 1 214 ? -30.195 -5.965 34.714 1.00 96.12 214 GLU A N 1
ATOM 1668 C CA . GLU A 1 214 ? -30.778 -4.693 35.128 1.00 96.12 214 GLU A CA 1
ATOM 1669 C C . GLU A 1 214 ? -30.261 -4.359 36.522 1.00 96.12 214 GLU A C 1
ATOM 1671 O O . GLU A 1 214 ? -30.362 -5.179 37.435 1.00 96.12 214 GLU A O 1
ATOM 1676 N N . PHE A 1 215 ? -29.652 -3.187 36.669 1.00 96.06 215 PHE A N 1
ATOM 1677 C CA . PHE A 1 215 ? -29.053 -2.745 37.925 1.00 96.06 215 PHE A CA 1
ATOM 1678 C C . PHE A 1 215 ? -28.980 -1.227 37.993 1.00 96.06 215 PHE A C 1
ATOM 1680 O O . PHE A 1 215 ? -29.055 -0.528 36.981 1.00 96.06 215 PHE A O 1
ATOM 1687 N N . ARG A 1 216 ? -28.854 -0.695 39.207 1.00 97.50 216 ARG A N 1
ATOM 1688 C CA . ARG A 1 216 ? -28.752 0.745 39.425 1.00 97.50 216 ARG A CA 1
ATOM 1689 C C . ARG A 1 216 ? -27.319 1.212 39.185 1.00 97.50 216 ARG A C 1
ATOM 1691 O O . ARG A 1 216 ? -26.378 0.673 39.767 1.00 97.50 216 ARG A O 1
ATOM 1698 N N . MET A 1 217 ? -27.164 2.256 38.374 1.00 96.19 217 MET A N 1
ATOM 1699 C CA . MET A 1 217 ? -25.900 2.970 38.178 1.00 96.19 217 MET A CA 1
ATOM 1700 C C . MET A 1 217 ? -26.021 4.431 38.605 1.00 96.19 217 MET A C 1
ATOM 1702 O O . MET A 1 217 ? -27.086 5.039 38.460 1.00 96.19 217 MET A O 1
ATOM 1706 N N . ARG A 1 218 ? -24.929 4.997 39.126 1.00 95.75 218 ARG A N 1
ATOM 1707 C CA . ARG A 1 218 ? -24.821 6.423 39.446 1.00 95.75 218 ARG A CA 1
ATOM 1708 C C . ARG A 1 218 ? -24.544 7.200 38.167 1.00 95.75 218 ARG A C 1
ATOM 1710 O O . ARG A 1 218 ? -23.556 6.927 37.494 1.00 95.75 218 ARG A O 1
ATOM 1717 N N . ARG A 1 219 ? -25.403 8.161 37.840 1.00 94.56 219 ARG A N 1
ATOM 1718 C CA . ARG A 1 219 ? -25.204 9.072 36.707 1.00 94.56 219 ARG A CA 1
ATOM 1719 C C . ARG A 1 219 ? -24.335 10.274 37.080 1.00 94.56 219 ARG A C 1
ATOM 1721 O O . ARG A 1 219 ? -24.054 10.503 38.257 1.00 94.56 219 ARG A O 1
ATOM 1728 N N . ALA A 1 220 ? -23.967 11.068 36.072 1.00 93.38 220 ALA A N 1
ATOM 1729 C CA . ALA A 1 220 ? -23.187 12.297 36.242 1.00 93.38 220 ALA A CA 1
ATOM 1730 C C . ALA A 1 220 ? -23.856 13.325 37.181 1.00 93.38 220 ALA A C 1
ATOM 1732 O O . ALA A 1 220 ? -23.174 14.106 37.835 1.00 93.38 220 ALA A O 1
ATOM 1733 N N . ASP A 1 221 ? -25.189 13.295 37.285 1.00 93.69 221 ASP A N 1
ATOM 1734 C CA . ASP A 1 221 ? -25.987 14.123 38.201 1.00 93.69 221 ASP A CA 1
ATOM 1735 C C . ASP A 1 221 ? -26.007 13.602 39.656 1.00 93.69 221 ASP A C 1
ATOM 1737 O O . ASP A 1 221 ? -26.650 14.190 40.525 1.00 93.69 221 ASP A O 1
ATOM 1741 N N . GLY A 1 222 ? -25.321 12.487 39.930 1.00 92.75 222 GLY A N 1
ATOM 1742 C CA . GLY A 1 222 ? -25.258 11.834 41.234 1.00 92.75 222 GLY A CA 1
ATOM 1743 C C . GLY A 1 222 ? -26.458 10.943 41.564 1.00 92.75 222 GLY A C 1
ATOM 1744 O O . GLY A 1 222 ? -26.450 10.297 42.613 1.00 92.75 222 GLY A O 1
ATOM 1745 N N . GLN A 1 223 ? -27.475 10.861 40.701 1.00 95.88 223 GLN A N 1
ATOM 1746 C CA . GLN A 1 223 ? -28.664 10.046 40.947 1.00 95.88 223 GLN A CA 1
ATOM 1747 C C . GLN A 1 223 ? -28.452 8.585 40.544 1.00 95.88 223 GLN A C 1
ATOM 1749 O O . GLN A 1 223 ? -27.798 8.271 39.548 1.00 95.88 223 GLN A O 1
ATOM 1754 N N . TRP A 1 224 ? -29.075 7.678 41.297 1.00 96.44 224 TRP A N 1
ATOM 1755 C CA . TRP A 1 224 ? -29.154 6.263 40.945 1.00 96.44 224 TRP A CA 1
ATOM 1756 C C . TRP A 1 224 ? -30.289 6.035 39.950 1.00 96.44 224 TRP A C 1
ATOM 1758 O O . TRP A 1 224 ? -31.445 6.356 40.230 1.00 96.44 224 TRP A O 1
ATOM 1768 N N . ARG A 1 225 ? -29.975 5.462 38.789 1.00 95.50 225 ARG A N 1
ATOM 1769 C CA . ARG A 1 225 ? -30.957 5.119 37.755 1.00 95.50 225 ARG A CA 1
ATOM 1770 C C . ARG A 1 225 ? -30.842 3.646 37.404 1.00 95.50 225 ARG A C 1
ATOM 1772 O O . ARG A 1 225 ? -29.735 3.121 37.319 1.00 95.50 225 ARG A O 1
ATOM 1779 N N . LEU A 1 226 ? -31.985 2.991 37.216 1.00 96.50 226 LEU A N 1
ATOM 1780 C CA . LEU A 1 226 ? -32.021 1.626 36.708 1.00 96.50 226 LEU A CA 1
ATOM 1781 C C . LEU A 1 226 ? -31.552 1.641 35.249 1.00 96.50 226 LEU A C 1
ATOM 1783 O O . LEU A 1 226 ? -32.122 2.360 34.431 1.00 96.50 226 LEU A O 1
ATOM 1787 N N . MET A 1 227 ? -30.512 0.872 34.954 1.00 94.38 227 MET A N 1
ATOM 1788 C CA . MET A 1 227 ? -29.959 0.689 33.618 1.00 94.38 227 MET A CA 1
ATOM 1789 C C . MET A 1 227 ? -30.145 -0.766 33.204 1.00 94.38 227 MET A C 1
ATOM 1791 O O . MET A 1 227 ? -30.018 -1.666 34.036 1.00 94.38 227 MET A O 1
ATOM 1795 N N . ASN A 1 228 ? -30.409 -0.995 31.921 1.00 94.50 228 ASN A N 1
ATOM 1796 C CA . ASN A 1 228 ? -30.380 -2.326 31.328 1.00 94.50 228 ASN A CA 1
ATOM 1797 C C . ASN A 1 228 ? -29.084 -2.465 30.524 1.00 94.50 228 ASN A C 1
ATOM 1799 O O . ASN A 1 228 ? -28.840 -1.702 29.592 1.00 94.50 228 ASN A O 1
ATOM 1803 N N . SER A 1 229 ? -28.237 -3.411 30.922 1.00 93.50 229 SER A N 1
ATOM 1804 C CA . SER A 1 229 ? -26.981 -3.720 30.250 1.00 93.50 229 SER A CA 1
ATOM 1805 C C . SER A 1 229 ? -27.096 -5.046 29.517 1.00 93.50 229 SER A C 1
ATOM 1807 O O . SER A 1 229 ? -27.499 -6.062 30.093 1.00 93.50 229 SER A O 1
ATOM 1809 N N . ARG A 1 230 ? -26.689 -5.041 28.246 1.00 94.50 230 ARG A N 1
ATOM 1810 C CA . ARG A 1 230 ? -26.624 -6.223 27.392 1.00 94.50 230 ARG A CA 1
ATOM 1811 C C . ARG A 1 230 ? -25.241 -6.325 26.769 1.00 94.50 230 ARG A C 1
ATOM 1813 O O . ARG A 1 230 ? -24.839 -5.416 26.051 1.00 94.50 230 ARG A O 1
ATOM 1820 N N . ALA A 1 231 ? -24.558 -7.452 26.962 1.00 93.12 231 ALA A N 1
ATOM 1821 C CA . ALA A 1 231 ? -23.369 -7.766 26.171 1.00 93.12 231 ALA A CA 1
ATOM 1822 C C . ALA A 1 231 ? -23.544 -9.049 25.376 1.00 93.12 231 ALA A C 1
ATOM 1824 O O . ALA A 1 231 ? -24.208 -10.001 25.795 1.00 93.12 231 ALA A O 1
ATOM 1825 N N . VAL A 1 232 ? -22.904 -9.047 24.214 1.00 94.19 232 VAL A N 1
ATOM 1826 C CA . VAL A 1 232 ? -22.863 -10.148 23.264 1.00 94.19 232 VAL A CA 1
ATOM 1827 C C . VAL A 1 232 ? -21.408 -10.381 22.851 1.00 94.19 232 VAL A C 1
ATOM 1829 O O . VAL A 1 232 ? -20.688 -9.409 22.619 1.00 94.19 232 VAL A O 1
ATOM 1832 N N . PRO A 1 233 ? -20.950 -11.640 22.766 1.00 93.81 233 PRO A N 1
ATOM 1833 C CA . PRO A 1 233 ? -19.598 -11.944 22.315 1.00 93.81 233 PRO A CA 1
ATOM 1834 C C . PRO A 1 233 ? -19.459 -11.641 20.821 1.00 93.81 233 PRO A C 1
ATOM 1836 O O . PRO A 1 233 ? -20.306 -12.041 20.016 1.00 93.81 233 PRO A O 1
ATOM 1839 N N . VAL A 1 234 ? -18.363 -10.992 20.439 1.00 93.31 234 VAL A N 1
ATOM 1840 C CA . VAL A 1 234 ? 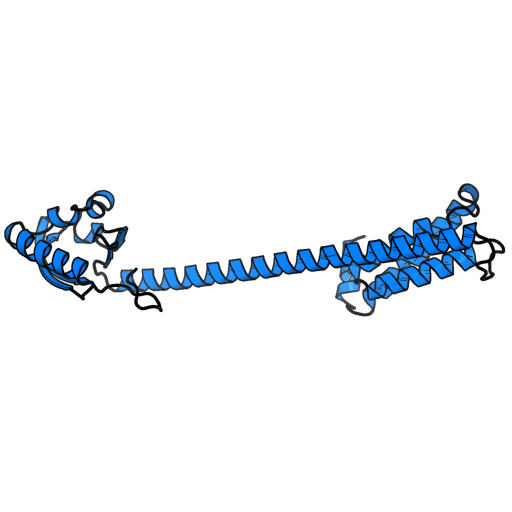-17.991 -10.849 19.029 1.00 93.31 234 VAL A CA 1
ATOM 1841 C C . VAL A 1 234 ? -17.263 -12.119 18.611 1.00 93.31 234 VAL A C 1
ATOM 1843 O O . VAL A 1 234 ? -16.372 -12.584 19.313 1.00 93.31 234 VAL A O 1
ATOM 1846 N N . ARG A 1 235 ? -17.663 -12.717 17.487 1.00 92.56 235 ARG A N 1
ATOM 1847 C CA . ARG A 1 235 ? -17.046 -13.941 16.965 1.00 92.56 235 ARG A CA 1
ATOM 1848 C C . ARG A 1 235 ? -16.479 -13.694 15.582 1.00 92.56 235 ARG A C 1
ATOM 1850 O O . ARG A 1 235 ? -17.091 -12.999 14.770 1.00 92.56 235 ARG A O 1
ATOM 1857 N N . ASP A 1 236 ? -15.322 -14.279 15.314 1.00 92.81 236 ASP A N 1
ATOM 1858 C CA . ASP A 1 236 ? -14.759 -14.313 13.975 1.00 92.81 236 ASP A CA 1
ATOM 1859 C C . ASP A 1 236 ? -15.488 -15.334 13.079 1.00 92.81 236 ASP A C 1
ATOM 1861 O O . ASP A 1 236 ? -16.432 -16.017 13.484 1.00 92.81 236 ASP A O 1
ATOM 1865 N N . LYS A 1 237 ? -15.029 -15.470 11.830 1.00 92.94 237 LYS A N 1
ATOM 1866 C CA . LYS A 1 237 ? -15.621 -16.408 10.861 1.00 92.94 237 LYS A CA 1
ATOM 1867 C C . LYS A 1 237 ? -15.461 -17.884 11.243 1.00 92.94 237 LYS A C 1
ATOM 1869 O O . LYS A 1 237 ? -16.172 -18.717 10.691 1.00 92.94 237 LYS A O 1
ATOM 1874 N N . SER A 1 238 ? -14.523 -18.207 12.129 1.00 90.50 238 SER A N 1
ATOM 1875 C CA . SER A 1 238 ? -14.292 -19.562 12.639 1.00 90.50 238 SER A CA 1
ATOM 1876 C C . SER A 1 238 ? -15.155 -19.885 13.865 1.00 90.50 238 SER A C 1
ATOM 1878 O O . SER A 1 238 ? -15.213 -21.037 14.284 1.00 90.50 238 SER A O 1
ATOM 1880 N N . GLY A 1 239 ? -15.854 -18.886 14.421 1.00 86.69 239 GLY A N 1
ATOM 1881 C CA . GLY A 1 239 ? -16.640 -19.004 15.649 1.00 86.69 239 GLY A CA 1
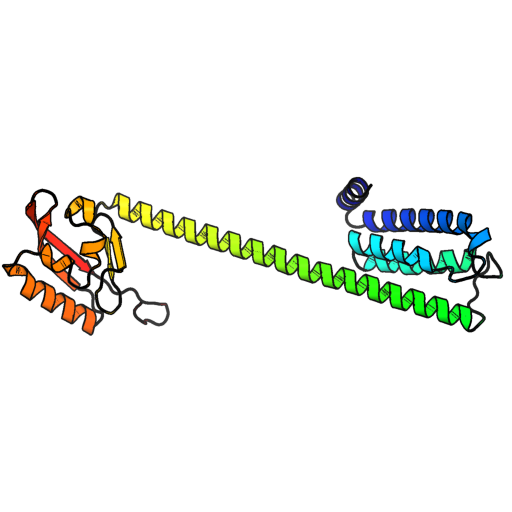ATOM 1882 C C . GLY A 1 239 ? -15.845 -18.708 16.924 1.00 86.69 239 GLY A C 1
ATOM 1883 O O . GLY A 1 239 ? -16.424 -18.751 18.018 1.00 86.69 239 GLY A O 1
ATOM 1884 N N . THR A 1 240 ? -14.558 -18.373 16.790 1.00 90.00 240 THR A N 1
ATOM 1885 C CA . THR A 1 240 ? -13.680 -17.984 17.899 1.00 90.00 240 THR A CA 1
ATOM 1886 C C . THR A 1 240 ? -14.096 -16.611 18.408 1.00 90.00 240 THR A C 1
ATOM 1888 O O . THR A 1 240 ? -14.387 -15.714 17.617 1.00 90.00 240 THR A O 1
ATOM 1891 N N . VAL A 1 241 ? -14.173 -16.456 19.730 1.00 89.75 241 VAL A N 1
ATOM 1892 C CA . VAL A 1 241 ? -14.528 -15.179 20.359 1.00 89.75 241 VAL A CA 1
ATOM 1893 C C . VAL A 1 241 ? -13.326 -14.240 20.302 1.00 89.75 241 VAL A C 1
ATOM 1895 O O . VAL A 1 241 ? -12.205 -14.671 20.575 1.00 89.75 241 VAL A O 1
ATOM 1898 N N . LEU A 1 242 ? -13.581 -12.995 19.906 1.00 84.31 242 LEU A N 1
ATOM 1899 C CA . LEU A 1 242 ? -12.604 -11.916 19.762 1.00 84.31 242 LEU A CA 1
ATOM 1900 C C . LEU A 1 242 ? -12.545 -11.037 21.012 1.00 84.31 242 LEU A C 1
ATOM 1902 O O . LEU A 1 242 ? -13.616 -10.831 21.627 1.00 84.31 242 LEU A O 1
#

pLDDT: mean 87.93, std 8.21, range [49.22, 97.5]

Sequence (242 aa):
MAGLLTRISNKWPVAGPYLIGVLVTLVIAYVRYLLDPILGATAPNLLFLLGVLLTARLGGWKPGLFVLVLGYLLADYLFSVPRYAFGVVGVDRQLNAVIYLAVGVASIFLCQSERSVRQRIEIAQRDLLTNFARLDRERGRYESVVEALGEIVTINDLNGKITSNHNWTEIIGQPYEESVNHTGWANVVHPEDLAGVTERWSQGLKTFSPVVAEFRMRRADGQWRLMNSRAVPVRDKSGTVL

Radius of gyration: 37.73 Å; chains: 1; bounding box: 70×38×95 Å